Protein AF-0000000076601110 (afdb_homodimer)

Foldseek 3Di:
DPPPPPPPCVVVVVVVVVVVVVVVVVVVPPDPLVVLVVLVVVLVVCLQQLVQLVSVVQADVVVCVVDPSVRRSVVSCCPVCVVQAFSGWDKDKDFRDKDAQDDQDPPDGGPGIKTKIKMWTWDQGDVGTDIDIFIKIWDDDPHHIHIGGHPD/DPPPPPPPCVVVVVVVVVVVVVVVVVVVPPDPLVVLVVLVVVLVVCLQQLVQLVSVVQADVVVCVVDPSVRRSVVSCCPVCVVQAFSGWDKDKDFRDKDAQDDQDPPDGGPGIKTKIKMWTWDQGDVGTDIDIFIKIWDDDPHHIHIGGHPD

Organism: NCBI:txid33932

Sequence (304 aa):
MRRRRPLPAAPIIIFILFILLIFLFARACLPESAKAKRIVDQFYTYEQKGEFGKSWELLHEAMHQRFEKGSYIQDRAHTFIGHFGAETFTYKIDGGKKKTNWKMQKESEPIGDAYEFTVTKTYRGKYGHFQFTQYVYVTKQEKDWVILWDYKMRRRRPLPAAPIIIFILFILLIFLFARACLPESAKAKRIVDQFYTYEQKGEFGKSWELLHEAMHQRFEKGSYIQDRAHTFIGHFGAETFTYKIDGGKKKTNWKMQKESEPIGDAYEFTVTKTYRGKYGHFQFTQYVYVTKQEKDWVILWDYK

pLDDT: mean 90.31, std 11.02, range [38.59, 98.69]

Radius of gyration: 28.75 Å; Cα contacts (8 Å, |Δi|>4): 505; chains: 2; bounding box: 63×136×48 Å

Secondary structure (DSSP, 8-state):
--------HHHHHHHHHHHHHHHHHHHHHS-HHHHHHHHHHHHHHHHHTT-HHHHHHTB-HHHHHH--HHHHHHHHIIIIIIITT-S--EEEEEEEEEEEEE-SSTTSPP-EEEEEEEEEEEEEETTEEEEEEEEEEEEEETTEEEEEE---/--------HHHHHHHHHHHHHHHHHHHHHS-HHHHHHHHHHHHHHHHHTT-HHHHHHTB-HHHHHH--HHHHHHHHIIIIIIITT-S--EEEEEEEEEEEEE-SSTTSPP-EEEEEEEEEEEEEETTEEEEEEEEEEEEEETTEEEEEE---

Solvent-accessible surface area (backbone atoms only — not comparable to full-atom values): 16162 Å² total; per-residue (Å²): 134,83,79,73,73,72,75,72,64,58,61,57,51,49,49,52,50,47,53,50,48,50,53,52,48,49,63,68,62,45,55,67,51,56,57,45,50,50,51,53,50,50,36,51,51,26,51,43,70,65,36,38,68,63,29,56,69,42,38,30,70,74,50,46,74,76,36,52,67,70,59,42,35,48,47,50,46,46,46,62,28,56,63,38,47,21,86,54,59,50,73,48,81,42,83,44,53,78,36,73,65,36,49,45,32,82,86,46,70,59,79,34,60,27,32,39,31,43,35,41,33,42,39,68,28,69,76,14,34,34,33,46,33,38,46,38,30,32,31,71,59,91,90,41,75,25,37,44,52,37,59,97,132,83,77,75,73,74,75,71,62,57,61,59,50,50,49,52,51,48,53,50,48,51,51,52,48,49,62,67,63,45,54,68,51,57,56,46,48,49,51,54,50,50,36,52,50,26,50,42,69,64,36,38,68,64,29,55,69,42,40,29,70,75,50,45,74,76,36,51,68,69,59,41,36,51,47,50,48,46,47,61,30,56,65,38,46,21,86,54,57,50,73,49,81,43,84,44,53,77,35,72,65,36,50,46,32,80,87,46,71,57,80,34,60,28,32,38,32,42,37,41,32,42,38,68,27,68,78,15,34,34,33,44,34,38,47,37,31,31,31,72,59,91,91,40,75,26,36,45,52,36,58,96

Nearest PDB structures (foldseek):
  4bl3-assembly1_A  TM=7.824E-01  e=1.047E-03  Staphylococcus aureus
  4bl2-assembly2_B  TM=7.849E-01  e=4.293E-03  Staphylococcus aureus
  6w3f-assembly2_B  TM=6.476E-01  e=2.315E-01  synthetic construct
  3e99-assembly1_A  TM=5.353E-01  e=1.982E+00  Burkholderia mallei ATCC 23344
  8p0w-assembly1_B  TM=1.798E-01  e=8.396E-01  Homo sapiens

InterPro domains:
  IPR032710 NTF2-like domain superfamily [SSF54427] (40-151)

Structure (mmCIF, N/CA/C/O backbone):
data_AF-0000000076601110-model_v1
#
loop_
_entity.id
_entity.type
_entity.pdbx_description
1 polymer 'DUF4440 domain-containing protein'
#
loop_
_atom_site.group_PDB
_atom_site.id
_atom_site.type_symbol
_atom_site.label_atom_id
_atom_site.label_alt_id
_atom_site.label_comp_id
_atom_site.label_asym_id
_atom_site.label_entity_id
_atom_site.label_seq_id
_atom_site.pdbx_PDB_ins_code
_atom_site.Cartn_x
_atom_site.Cartn_y
_atom_site.Cartn_z
_atom_site.occupancy
_atom_site.B_iso_or_equiv
_atom_site.auth_seq_id
_atom_site.auth_comp_id
_atom_site.auth_asym_id
_atom_site.auth_atom_id
_atom_site.pdbx_PDB_model_num
ATOM 1 N N . MET A 1 1 ? -37 66.562 8.531 1 38.97 1 MET A N 1
ATOM 2 C CA . MET A 1 1 ? -36.062 65.562 7.996 1 38.97 1 MET A CA 1
ATOM 3 C C . MET A 1 1 ? -35.406 64.812 9.125 1 38.97 1 MET A C 1
ATOM 5 O O . MET A 1 1 ? -34.594 65.375 9.883 1 38.97 1 MET A O 1
ATOM 9 N N . ARG A 1 2 ? -36.094 63.875 9.805 1 53 2 ARG A N 1
ATOM 10 C CA . ARG A 1 2 ? -35.75 63.031 10.938 1 53 2 ARG A CA 1
ATOM 11 C C . ARG A 1 2 ? -34.5 62.188 10.625 1 53 2 ARG A C 1
ATOM 13 O O . ARG A 1 2 ? -34.469 61.469 9.625 1 53 2 ARG A O 1
ATOM 20 N N . ARG A 1 3 ? -33.281 62.625 11.016 1 56.91 3 ARG A N 1
ATOM 21 C CA . ARG A 1 3 ? -31.984 61.969 10.938 1 56.91 3 ARG A CA 1
ATOM 22 C C . ARG A 1 3 ? -32.062 60.531 11.453 1 56.91 3 ARG A C 1
ATOM 24 O O . ARG A 1 3 ? -32.469 60.312 12.602 1 56.91 3 ARG A O 1
ATOM 31 N N . ARG A 1 4 ? -32.469 59.531 10.672 1 55.31 4 ARG A N 1
ATOM 32 C CA . ARG A 1 4 ? -32.406 58.094 10.984 1 55.31 4 ARG A CA 1
ATOM 33 C C . ARG A 1 4 ? -31.078 57.75 11.625 1 55.31 4 ARG A C 1
ATOM 35 O O . ARG A 1 4 ? -30.016 58.094 11.086 1 55.31 4 ARG A O 1
ATOM 42 N N . ARG A 1 5 ? -30.969 57.75 12.938 1 56.66 5 ARG A N 1
ATOM 43 C CA . ARG A 1 5 ? -29.812 57.25 13.672 1 56.66 5 ARG A CA 1
ATOM 44 C C . ARG A 1 5 ? -29.312 55.938 13.102 1 56.66 5 ARG A C 1
ATOM 46 O O . ARG A 1 5 ? -30.109 55 12.891 1 56.66 5 ARG A O 1
ATOM 53 N N . PRO A 1 6 ? -28.281 55.938 12.242 1 57.44 6 PRO A N 1
ATOM 54 C CA . PRO A 1 6 ? -27.75 54.688 11.688 1 57.44 6 PRO A CA 1
ATOM 55 C C . PRO A 1 6 ? -27.703 53.562 12.711 1 57.44 6 PRO A C 1
ATOM 57 O O . PRO A 1 6 ? -27.578 53.812 13.914 1 57.44 6 PRO A O 1
ATOM 60 N N . LEU A 1 7 ? -28.547 52.594 12.664 1 60.25 7 LEU A N 1
ATOM 61 C CA . LEU A 1 7 ? -28.453 51.375 13.484 1 60.25 7 LEU A CA 1
ATOM 62 C C . LEU A 1 7 ? -27 51.125 13.891 1 60.25 7 LEU A C 1
ATOM 64 O O . LEU A 1 7 ? -26.109 51.156 13.047 1 60.25 7 LEU A O 1
ATOM 68 N N . PRO A 1 8 ? -26.656 51.375 15.195 1 65.5 8 PRO A N 1
ATOM 69 C CA . PRO A 1 8 ? -25.25 51.375 15.609 1 65.5 8 PRO A CA 1
ATOM 70 C C . PRO A 1 8 ? -24.531 50.094 15.203 1 65.5 8 PRO A C 1
ATOM 72 O O . PRO A 1 8 ? -25.047 49 15.438 1 65.5 8 PRO A O 1
ATOM 75 N N . ALA A 1 9 ? -23.781 50 14.102 1 74.31 9 ALA A N 1
ATOM 76 C CA . ALA A 1 9 ? -22.906 48.969 13.539 1 74.31 9 ALA A CA 1
ATOM 77 C C . ALA A 1 9 ? -22.078 48.312 14.625 1 74.31 9 ALA A C 1
ATOM 79 O O . ALA A 1 9 ? -21.594 47.188 14.438 1 74.31 9 ALA A O 1
ATOM 80 N N . ALA A 1 10 ? -22.141 48.906 15.789 1 80.94 10 ALA A N 1
ATOM 81 C CA . ALA A 1 10 ? -21.266 48.438 16.844 1 80.94 10 ALA A CA 1
ATOM 82 C C . ALA A 1 10 ? -21.734 47.062 17.391 1 80.94 10 ALA A C 1
ATOM 84 O O . ALA A 1 10 ? -20.938 46.156 17.516 1 80.94 10 ALA A O 1
ATOM 85 N N . PRO A 1 11 ? -23.031 46.969 17.688 1 83.69 11 PRO A N 1
ATOM 86 C CA . PRO A 1 11 ? -23.453 45.688 18.234 1 83.69 11 PRO A CA 1
ATOM 87 C C . PRO A 1 11 ? -23.281 44.531 17.25 1 83.69 11 PRO A C 1
ATOM 89 O O . PRO A 1 11 ? -22.938 43.406 17.656 1 83.69 11 PRO A O 1
ATOM 92 N N . ILE A 1 12 ? -23.469 44.719 16.016 1 83.5 12 ILE A N 1
ATOM 93 C CA . ILE A 1 12 ? -23.312 43.688 15.008 1 83.5 12 ILE A CA 1
ATOM 94 C C . ILE A 1 12 ? -21.844 43.25 14.922 1 83.5 12 ILE A C 1
ATOM 96 O O . ILE A 1 12 ? -21.547 42.062 14.836 1 83.5 12 ILE A O 1
ATOM 100 N N . ILE A 1 13 ? -20.969 44.312 14.953 1 84.12 13 ILE A N 1
ATOM 101 C CA . ILE A 1 13 ? -19.531 44.031 14.891 1 84.12 13 ILE A CA 1
ATOM 102 C C . ILE A 1 13 ? -19.109 43.219 16.125 1 84.12 13 ILE A C 1
ATOM 104 O O . ILE A 1 13 ? -18.359 42.25 16 1 84.12 13 ILE A O 1
ATOM 108 N N . ILE A 1 14 ? -19.703 43.688 17.281 1 85.06 14 ILE A N 1
ATOM 109 C CA . ILE A 1 14 ? -19.391 43 18.516 1 85.06 14 ILE A CA 1
ATOM 110 C C . ILE A 1 14 ? -19.922 41.562 18.438 1 85.06 14 ILE A C 1
ATOM 112 O O . ILE A 1 14 ? -19.25 40.625 18.875 1 85.06 14 ILE A O 1
ATOM 116 N N . PHE A 1 15 ? -21.078 41.375 17.859 1 87.06 15 PHE A N 1
ATOM 117 C CA . PHE A 1 15 ? -21.688 40.062 17.719 1 87.06 15 PHE A CA 1
ATOM 118 C C . PHE A 1 15 ? -20.859 39.188 16.797 1 87.06 15 PHE A C 1
ATOM 120 O O . PHE A 1 15 ? -20.609 38 17.109 1 87.06 15 PHE A O 1
ATOM 127 N N . ILE A 1 16 ? -20.391 39.719 15.727 1 85.75 16 ILE A N 1
ATOM 128 C CA . ILE A 1 16 ? -19.562 39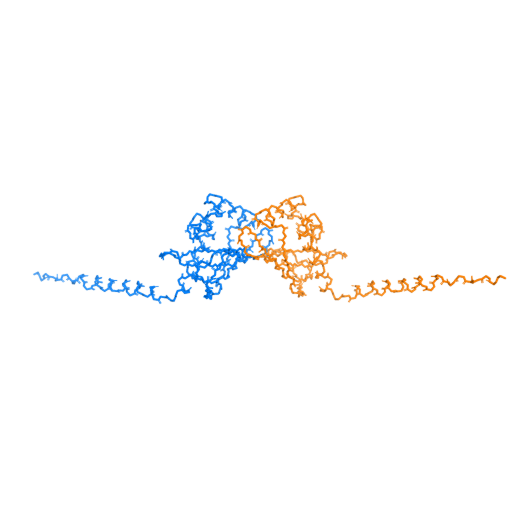 14.781 1 85.75 16 ILE A CA 1
ATOM 129 C C . ILE A 1 16 ? -18.234 38.625 15.438 1 85.75 16 ILE A C 1
ATOM 131 O O . ILE A 1 16 ? -17.75 37.5 15.297 1 85.75 16 ILE A O 1
ATOM 135 N N . LEU A 1 17 ? -17.688 39.656 16.172 1 87.94 17 LEU A N 1
ATOM 136 C CA . LEU A 1 17 ? -16.453 39.375 16.906 1 87.94 17 LEU A CA 1
ATOM 137 C C . LEU A 1 17 ? -16.641 38.281 17.922 1 87.94 17 LEU A C 1
ATOM 139 O O . LEU A 1 17 ? -15.766 37.438 18.109 1 87.94 17 LEU A O 1
ATOM 143 N N . PHE A 1 18 ? -17.875 38.344 18.578 1 87.81 18 PHE A N 1
ATOM 144 C CA . PHE A 1 18 ? -18.188 37.344 19.578 1 87.81 18 PHE A CA 1
ATOM 145 C C . PHE A 1 18 ? -18.281 35.969 18.938 1 87.81 18 PHE A C 1
ATOM 147 O O . PHE A 1 18 ? -17.75 35 19.469 1 87.81 18 PHE A O 1
ATOM 154 N N . ILE A 1 19 ? -18.891 35.719 17.844 1 85 19 ILE A N 1
ATOM 155 C CA . ILE A 1 19 ? -19.031 34.438 17.141 1 85 19 ILE A CA 1
ATOM 156 C C . ILE A 1 19 ? -17.641 33.938 16.703 1 85 19 ILE A C 1
ATOM 158 O O . ILE A 1 19 ? -17.344 32.75 16.812 1 85 19 ILE A O 1
ATOM 162 N N . LEU A 1 20 ? -16.812 34.812 16.25 1 85.31 20 LEU A N 1
ATOM 163 C CA . LEU A 1 20 ? -15.438 34.5 15.867 1 85.31 20 LEU A CA 1
ATOM 164 C C . LEU A 1 20 ? -14.648 33.969 17.062 1 85.31 20 LEU A C 1
ATOM 166 O O . LEU A 1 20 ? -13.898 33 16.953 1 85.31 20 LEU A O 1
ATOM 170 N N . LEU A 1 21 ? -14.898 34.688 18.203 1 83.88 21 LEU A N 1
ATOM 171 C CA . LEU A 1 21 ? -14.219 34.281 19.422 1 83.88 21 LEU A CA 1
ATOM 172 C C . LEU A 1 21 ? -14.664 32.875 19.844 1 83.88 21 LEU A C 1
ATOM 174 O O . LEU A 1 21 ? -13.852 32.062 20.281 1 83.88 21 LEU A O 1
ATOM 178 N N . ILE A 1 22 ? -15.961 32.562 19.828 1 80.19 22 ILE A N 1
ATOM 179 C CA . ILE A 1 22 ? -16.5 31.25 20.188 1 80.19 22 ILE A CA 1
ATOM 180 C C . ILE A 1 22 ? -15.914 30.188 19.25 1 80.19 22 ILE A C 1
ATOM 182 O O . ILE A 1 22 ? -15.531 29.109 19.703 1 80.19 22 ILE A O 1
ATOM 186 N N . PHE A 1 23 ? -15.914 30.547 17.969 1 74.69 23 PHE A N 1
ATOM 187 C CA . PHE A 1 23 ? -15.352 29.625 16.969 1 74.69 23 PHE A CA 1
ATOM 188 C C . PHE A 1 23 ? -13.891 29.344 17.281 1 74.69 23 PHE A C 1
ATOM 190 O O . PHE A 1 23 ? -13.461 28.188 17.25 1 74.69 23 PHE A O 1
ATOM 197 N N . LEU A 1 24 ? -13.133 30.375 17.609 1 71.94 24 LEU A N 1
ATOM 198 C CA . LEU A 1 24 ? -11.727 30.219 17.953 1 71.94 24 LEU A CA 1
ATOM 199 C C . LEU A 1 24 ? -11.57 29.422 19.234 1 71.94 24 LEU A C 1
ATOM 201 O O . LEU A 1 24 ? -10.672 28.578 19.359 1 71.94 24 LEU A O 1
ATOM 205 N N . PHE A 1 25 ? -12.461 29.688 20.172 1 69.56 25 PHE A N 1
ATOM 206 C CA .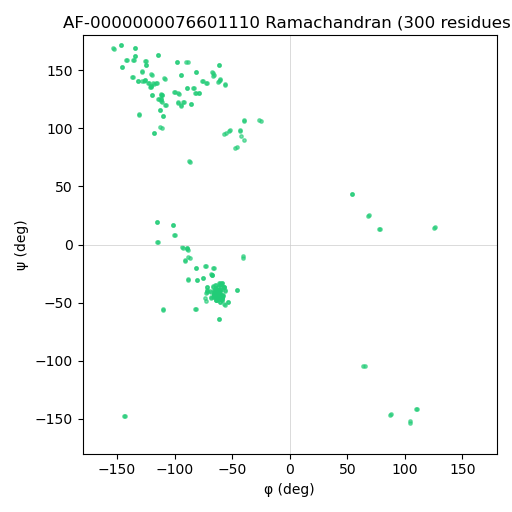 PHE A 1 25 ? -12.453 28.969 21.422 1 69.56 25 PHE A CA 1
ATOM 207 C C . PHE A 1 25 ? -12.805 27.5 21.203 1 69.56 25 PHE A C 1
ATOM 209 O O . PHE A 1 25 ? -12.172 26.609 21.781 1 69.56 25 PHE A O 1
ATOM 216 N N . ALA A 1 26 ? -13.797 27.219 20.438 1 67.12 26 ALA A N 1
ATOM 217 C CA . ALA A 1 26 ? -14.219 25.844 20.141 1 67.12 26 ALA A CA 1
ATOM 218 C C . ALA A 1 26 ? -13.102 25.062 19.469 1 67.12 26 ALA A C 1
ATOM 220 O O . ALA A 1 26 ? -12.875 23.891 19.797 1 67.12 26 ALA A O 1
ATOM 221 N N . ARG A 1 27 ? -12.492 25.609 18.594 1 66.75 27 ARG A N 1
ATOM 222 C CA . ARG A 1 27 ? -11.359 24.984 17.922 1 66.75 27 ARG A CA 1
ATOM 223 C C . ARG A 1 27 ? -10.227 24.719 18.906 1 66.75 27 ARG A C 1
ATOM 225 O O . ARG A 1 27 ? -9.555 23.688 18.828 1 66.75 27 ARG A O 1
ATOM 232 N N . ALA A 1 28 ? -10.086 25.688 19.734 1 65.31 28 ALA A N 1
ATOM 233 C CA . ALA A 1 28 ? -9.047 25.547 20.766 1 65.31 28 ALA A CA 1
ATOM 234 C C . ALA A 1 28 ? -9.406 24.438 21.75 1 65.31 28 ALA A C 1
ATOM 236 O O . ALA A 1 28 ? -8.523 23.797 22.328 1 65.31 28 ALA A O 1
ATOM 237 N N . CYS A 1 29 ? -10.758 24.203 21.859 1 69.25 29 CYS A N 1
ATOM 238 C CA 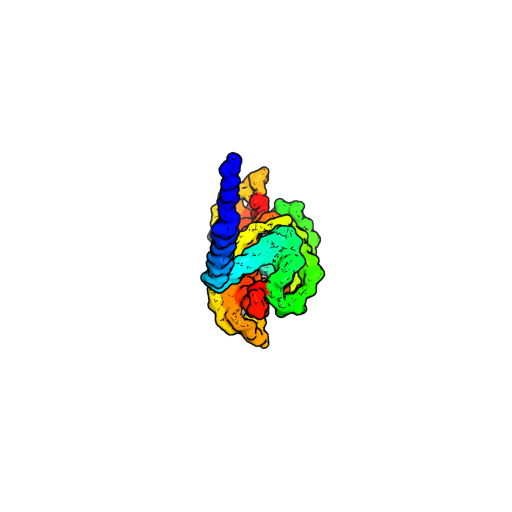. CYS A 1 29 ? -11.234 23.25 22.844 1 69.25 29 CYS A CA 1
ATOM 239 C C . CYS A 1 29 ? -11.383 21.859 22.25 1 69.25 29 CYS A C 1
ATOM 241 O O . CYS A 1 29 ? -11.773 20.906 22.938 1 69.25 29 CYS A O 1
ATOM 243 N N . LEU A 1 30 ? -11.125 21.766 21 1 72.81 30 LEU A N 1
ATOM 244 C CA . LEU A 1 30 ? -11.188 20.422 20.422 1 72.81 30 LEU A CA 1
ATOM 245 C C . LEU A 1 30 ? -10.18 19.5 21.109 1 72.81 30 LEU A C 1
ATOM 247 O O . LEU A 1 30 ? -9.086 19.922 21.469 1 72.81 30 LEU A O 1
ATOM 251 N N . PRO A 1 31 ? -10.656 18.25 21.281 1 86.19 31 PRO A N 1
ATOM 252 C CA . PRO A 1 31 ? -9.688 17.297 21.828 1 86.19 31 PRO A CA 1
ATOM 253 C C . PRO A 1 31 ? -8.422 17.203 20.984 1 86.19 31 PRO A C 1
ATOM 255 O O . PRO A 1 31 ? -8.461 17.422 19.766 1 86.19 31 PRO A O 1
ATOM 258 N N . GLU A 1 32 ? -7.32 17.156 21.594 1 86.19 32 GLU A N 1
ATOM 259 C CA . GLU A 1 32 ? -6.012 17.094 20.938 1 86.19 32 GLU A CA 1
ATOM 260 C C . GLU A 1 32 ? -6.012 16.062 19.812 1 86.19 32 GLU A C 1
ATOM 262 O O . GLU A 1 32 ? -5.414 16.281 18.75 1 86.19 32 GLU A O 1
ATOM 267 N N . SER A 1 33 ? -6.66 14.945 20 1 87.81 33 SER A N 1
ATOM 268 C CA . SER A 1 33 ? -6.73 13.906 18.984 1 87.81 33 SER A CA 1
ATOM 269 C C . SER A 1 33 ? -7.43 14.422 17.719 1 87.81 33 SER A C 1
ATOM 271 O O . SER A 1 33 ? -7.062 14.047 16.609 1 87.81 33 SER A O 1
ATOM 273 N N . ALA A 1 34 ? -8.398 15.219 17.875 1 91.19 34 ALA A N 1
ATOM 274 C CA . ALA A 1 34 ? -9.109 15.789 16.734 1 91.19 34 ALA A CA 1
ATOM 275 C C . ALA A 1 34 ? -8.219 16.766 15.969 1 91.19 34 ALA A C 1
ATOM 277 O O . ALA A 1 34 ? -8.25 16.812 14.734 1 91.19 34 ALA A O 1
ATOM 278 N N . LYS A 1 35 ? -7.57 17.578 16.688 1 92.25 35 LYS A N 1
ATOM 279 C CA . LYS A 1 35 ? -6.625 18.5 16.062 1 92.25 35 LYS A CA 1
ATOM 280 C C . LYS A 1 35 ? -5.555 17.734 15.281 1 92.25 35 LYS A C 1
ATOM 282 O O . LYS A 1 35 ? -5.219 18.109 14.148 1 92.25 35 LYS A O 1
ATOM 287 N N . ALA A 1 36 ? -5.023 16.672 15.875 1 95.44 36 ALA A N 1
ATOM 288 C CA . ALA A 1 36 ? -4.035 15.812 15.227 1 95.44 36 ALA A CA 1
ATOM 289 C C . ALA A 1 36 ? -4.594 15.219 13.938 1 95.44 36 ALA A C 1
ATOM 291 O O . ALA A 1 36 ? -3.908 15.195 12.906 1 95.44 36 ALA A O 1
ATOM 292 N N . LYS A 1 37 ? -5.789 14.75 14.016 1 96.88 37 LYS A N 1
ATOM 293 C CA . LYS A 1 37 ? -6.414 14.156 12.844 1 96.88 37 LYS A CA 1
ATOM 294 C C . LYS A 1 37 ? -6.543 15.18 11.711 1 96.88 37 LYS A C 1
ATOM 296 O O . LYS A 1 37 ? -6.402 14.836 10.539 1 96.88 37 LYS A O 1
ATOM 301 N N . ARG A 1 38 ? -6.871 16.391 12.023 1 96.38 38 ARG A N 1
ATOM 302 C CA . ARG A 1 38 ? -6.996 17.438 11.023 1 96.38 38 ARG A CA 1
ATOM 303 C C . ARG A 1 38 ? -5.676 17.672 10.297 1 96.38 38 ARG A C 1
ATOM 305 O O . ARG A 1 38 ? -5.66 17.938 9.094 1 96.38 38 ARG A O 1
ATOM 312 N N . ILE A 1 39 ? -4.602 17.594 11.023 1 97.62 39 ILE A N 1
ATOM 313 C CA . ILE A 1 39 ? -3.287 17.766 10.414 1 97.62 39 ILE A CA 1
ATOM 314 C C . ILE A 1 39 ? -3.016 16.625 9.445 1 97.62 39 ILE A C 1
ATOM 316 O O . ILE A 1 39 ? -2.494 16.844 8.344 1 97.62 39 ILE A O 1
ATOM 320 N N . VAL A 1 40 ? -3.361 15.414 9.797 1 98.56 40 VAL A N 1
ATOM 321 C CA . VAL A 1 40 ? -3.223 14.266 8.906 1 98.56 40 VAL A CA 1
ATOM 322 C C . VAL A 1 40 ? -4.066 14.469 7.656 1 98.56 40 VAL A C 1
ATOM 324 O O . VAL A 1 40 ? -3.6 14.234 6.539 1 98.56 40 VAL A O 1
ATOM 327 N N . ASP A 1 41 ? -5.27 14.914 7.891 1 98.56 41 ASP A N 1
ATOM 328 C CA . ASP A 1 41 ? -6.164 15.188 6.77 1 98.56 41 ASP A CA 1
ATOM 329 C C . ASP A 1 41 ? -5.578 16.25 5.84 1 98.56 41 ASP A C 1
ATOM 331 O O . ASP A 1 41 ? -5.613 16.094 4.617 1 98.56 41 ASP A O 1
ATOM 335 N N . GLN A 1 42 ? -5.098 17.281 6.395 1 98.44 42 GLN A N 1
ATOM 336 C CA . GLN A 1 42 ? -4.477 18.344 5.609 1 98.44 42 GLN A CA 1
ATOM 337 C C . GLN A 1 42 ? -3.281 17.812 4.82 1 98.44 42 GLN A C 1
ATOM 339 O O . GLN A 1 42 ? -3.121 18.141 3.641 1 98.44 42 GLN A O 1
ATOM 344 N N . PHE A 1 43 ? -2.465 17.094 5.441 1 98.69 43 PHE A N 1
ATOM 345 C CA . PHE A 1 43 ? -1.299 16.5 4.793 1 98.69 43 PHE A CA 1
ATOM 346 C C . PHE A 1 43 ? -1.709 15.703 3.564 1 98.69 43 PHE A C 1
ATOM 348 O O . PHE A 1 43 ? -1.176 15.914 2.473 1 98.69 43 PHE A O 1
ATOM 355 N N . TYR A 1 44 ? -2.684 14.859 3.725 1 98.38 44 TYR A N 1
ATOM 356 C CA . TYR A 1 44 ? -3.023 13.953 2.637 1 98.38 44 TYR A CA 1
ATOM 357 C C . TYR A 1 44 ? -3.906 14.641 1.604 1 98.38 44 TYR A C 1
ATOM 359 O O . TYR A 1 44 ? -4 14.188 0.459 1 98.38 44 TYR A O 1
ATOM 367 N N . THR A 1 45 ? -4.543 15.688 1.984 1 98 45 THR A N 1
ATOM 368 C CA . THR A 1 45 ? -5.184 16.531 0.982 1 98 45 THR A CA 1
ATOM 369 C C . THR A 1 45 ? -4.145 17.141 0.041 1 98 45 THR A C 1
ATOM 371 O O . THR A 1 45 ? -4.332 17.141 -1.178 1 98 45 THR A O 1
ATOM 374 N N . TYR A 1 46 ? -3.062 17.641 0.612 1 98.06 46 TYR A N 1
ATOM 375 C CA . TYR A 1 46 ? -1.972 18.172 -0.199 1 98.06 46 TYR A CA 1
ATOM 376 C C . TYR A 1 46 ? -1.383 17.094 -1.095 1 98.06 46 TYR A C 1
ATOM 378 O O . TYR A 1 46 ? -1.126 17.328 -2.277 1 98.06 46 TYR A O 1
ATOM 386 N N . GLU A 1 47 ? -1.142 15.945 -0.548 1 97.25 47 GLU A N 1
ATOM 387 C CA . GLU A 1 47 ? -0.594 14.82 -1.31 1 97.25 47 GLU A CA 1
ATOM 388 C C . GLU A 1 47 ? -1.509 14.445 -2.471 1 97.25 47 GLU A C 1
ATOM 390 O O . GLU A 1 47 ? -1.035 14.156 -3.572 1 97.25 47 GLU A O 1
ATOM 395 N N . GLN A 1 48 ? -2.787 14.414 -2.152 1 96.12 48 GLN A N 1
ATOM 396 C CA . GLN A 1 48 ? -3.789 14.07 -3.158 1 96.12 48 GLN A CA 1
ATOM 397 C C . GLN A 1 48 ? -3.756 15.062 -4.32 1 96.12 48 GLN A C 1
ATOM 399 O O . GLN A 1 48 ? -3.928 14.672 -5.477 1 96.12 48 GLN A O 1
ATOM 404 N N . LYS A 1 49 ? -3.469 16.266 -4.02 1 95.5 49 LYS A N 1
ATOM 405 C CA . LYS A 1 49 ? -3.469 17.344 -5.016 1 95.5 49 LYS A CA 1
ATOM 406 C C . LYS A 1 49 ? -2.102 17.484 -5.676 1 95.5 49 LYS A C 1
ATOM 408 O O . LYS A 1 49 ? -1.896 18.359 -6.512 1 95.5 49 LYS A O 1
ATOM 413 N N . GLY A 1 50 ? -1.178 16.734 -5.258 1 95.19 50 GLY A N 1
ATOM 414 C CA . GLY A 1 50 ? 0.165 16.812 -5.809 1 95.19 50 GLY A CA 1
ATOM 415 C C . GLY A 1 50 ? 0.963 17.984 -5.281 1 95.19 50 GLY A C 1
ATOM 416 O O . GLY A 1 50 ? 1.946 18.406 -5.895 1 95.19 50 GLY A O 1
ATOM 417 N N . GLU A 1 51 ? 0.477 18.562 -4.262 1 97.44 51 GLU A N 1
ATOM 418 C CA . GLU A 1 51 ? 1.186 19.672 -3.623 1 97.44 51 GLU A CA 1
ATOM 419 C C . GLU A 1 51 ? 2.176 19.156 -2.58 1 97.44 51 GLU A C 1
ATOM 421 O O . GLU A 1 51 ? 2.057 19.484 -1.396 1 97.44 51 GLU A O 1
ATOM 426 N N . PHE A 1 52 ? 3.178 18.594 -3 1 97.94 52 PHE A N 1
ATOM 427 C CA . PHE A 1 52 ? 4.102 17.859 -2.143 1 97.94 52 PHE A CA 1
ATOM 428 C C . PHE A 1 52 ? 4.973 18.812 -1.34 1 97.94 52 PHE A C 1
ATOM 430 O O . PHE A 1 52 ? 5.43 18.469 -0.245 1 97.94 52 PHE A O 1
ATOM 437 N N . GLY A 1 53 ? 5.207 19.953 -1.887 1 98.25 53 GLY A N 1
ATOM 438 C CA . GLY A 1 53 ? 5.926 20.953 -1.102 1 98.25 53 GLY A CA 1
ATOM 439 C C . GLY A 1 53 ? 5.199 21.344 0.169 1 98.25 53 GLY A C 1
ATOM 440 O O . GLY A 1 53 ? 5.816 21.5 1.223 1 98.25 53 GLY A O 1
ATOM 441 N N . LYS A 1 54 ? 3.943 21.516 0.045 1 98.31 54 LYS A N 1
ATOM 442 C CA . LYS A 1 54 ? 3.127 21.906 1.191 1 98.31 54 LYS A CA 1
ATOM 443 C C . LYS A 1 54 ? 3.035 20.781 2.211 1 98.31 54 LYS A C 1
ATOM 445 O O . LYS A 1 54 ? 3.076 21.016 3.418 1 98.31 54 LYS A O 1
ATOM 450 N N . SER A 1 55 ? 2.885 19.531 1.717 1 98.31 55 SER A N 1
ATOM 451 C CA . SER A 1 55 ? 2.83 18.422 2.662 1 98.31 55 SER A CA 1
ATOM 452 C C . SER A 1 55 ? 4.16 18.234 3.383 1 98.31 55 SER A C 1
ATOM 454 O O . SER A 1 55 ? 4.191 17.922 4.57 1 98.31 55 SER A O 1
ATOM 456 N N . TRP A 1 56 ? 5.234 18.469 2.645 1 98.56 56 TRP A N 1
ATOM 457 C CA . TRP A 1 56 ? 6.562 18.391 3.246 1 98.56 56 TRP A CA 1
ATOM 458 C C . TRP A 1 56 ? 6.688 19.344 4.426 1 98.56 56 TRP A C 1
ATOM 460 O O . TRP A 1 56 ? 7.309 19.016 5.438 1 98.56 56 TRP A O 1
ATOM 470 N N . GLU A 1 57 ? 6.078 20.516 4.363 1 98 57 GLU A N 1
ATOM 471 C CA . GLU A 1 57 ? 6.156 21.531 5.414 1 98 57 GLU A CA 1
ATOM 472 C C . GLU A 1 57 ? 5.465 21.047 6.691 1 98 57 GLU A C 1
ATOM 474 O O . GLU A 1 57 ? 5.738 21.562 7.777 1 98 57 GLU A O 1
ATOM 479 N N . LEU A 1 58 ? 4.586 20.062 6.578 1 98.19 58 LEU A N 1
ATOM 480 C CA . LEU A 1 58 ? 3.84 19.578 7.73 1 98.19 58 LEU A CA 1
ATOM 481 C C . LEU A 1 58 ? 4.602 18.453 8.438 1 98.19 58 LEU A C 1
ATOM 483 O O . LEU A 1 58 ? 4.188 18 9.508 1 98.19 58 LEU A O 1
ATOM 487 N N . LEU A 1 59 ? 5.707 18.078 7.887 1 97.88 59 LEU A N 1
ATOM 488 C CA . LEU A 1 59 ? 6.508 17.016 8.484 1 97.88 59 LEU A CA 1
ATOM 489 C C . LEU A 1 59 ? 7.371 17.562 9.617 1 97.88 59 LEU A C 1
ATOM 491 O O . LEU A 1 59 ? 7.809 18.719 9.57 1 97.88 59 LEU A O 1
ATOM 495 N N . HIS A 1 60 ? 7.59 16.703 10.562 1 96.12 60 HIS A N 1
ATOM 496 C CA . HIS A 1 60 ? 8.508 17 11.656 1 96.12 60 HIS A CA 1
ATOM 497 C C . HIS A 1 60 ? 9.922 17.234 11.148 1 96.12 60 HIS A C 1
ATOM 499 O O . HIS A 1 60 ? 10.312 16.688 10.117 1 96.12 60 HIS A O 1
ATOM 505 N N . GLU A 1 61 ? 10.711 17.969 11.875 1 94.19 61 GLU A N 1
ATOM 506 C CA . GLU A 1 61 ? 12.086 18.281 11.508 1 94.19 61 GLU A CA 1
ATOM 507 C C . GLU A 1 61 ? 12.914 17.016 11.297 1 94.19 61 GLU A C 1
ATOM 509 O O . GLU A 1 61 ? 13.766 16.953 10.414 1 94.19 61 GLU A O 1
ATOM 514 N N . ALA A 1 62 ? 12.664 16.016 12.094 1 92.88 62 ALA A N 1
ATOM 515 C CA . ALA A 1 62 ? 13.383 14.75 11.953 1 92.88 62 ALA A CA 1
ATOM 516 C C . ALA A 1 62 ? 13.148 14.148 10.57 1 92.88 62 ALA A C 1
ATOM 518 O O . ALA A 1 62 ? 14.039 13.492 10.016 1 92.88 62 ALA A O 1
ATOM 519 N N . MET A 1 63 ? 11.938 14.359 10.023 1 95.69 63 MET A N 1
ATOM 520 C CA . MET A 1 63 ? 11.625 13.883 8.672 1 95.69 63 MET A CA 1
ATOM 521 C C . MET A 1 63 ? 12.367 14.711 7.625 1 95.69 63 MET A C 1
ATOM 523 O O . MET A 1 63 ? 12.797 14.18 6.602 1 95.69 63 MET A O 1
ATOM 527 N N . HIS A 1 64 ? 12.484 15.984 7.906 1 96.5 64 HIS A N 1
ATOM 528 C CA . HIS A 1 64 ? 13.219 16.859 6.992 1 96.5 64 HIS A CA 1
ATOM 529 C C . HIS A 1 64 ? 14.672 16.406 6.863 1 96.5 64 HIS A C 1
ATOM 531 O O . HIS A 1 64 ? 15.281 16.562 5.805 1 96.5 64 HIS A O 1
ATOM 537 N N . GLN A 1 65 ? 15.195 15.883 7.895 1 93.69 65 GLN A N 1
ATOM 538 C CA . GLN A 1 65 ? 16.562 15.367 7.867 1 93.69 65 GLN A CA 1
ATOM 539 C C . GLN A 1 65 ? 16.672 14.141 6.965 1 93.69 65 GLN A C 1
ATOM 541 O O . GLN A 1 65 ? 17.734 13.875 6.391 1 93.69 65 GLN A O 1
ATOM 546 N N . ARG A 1 66 ? 15.594 13.477 6.832 1 93.38 66 ARG A N 1
ATOM 547 C CA . ARG A 1 66 ? 15.57 12.266 6.012 1 93.38 66 ARG A CA 1
ATOM 548 C C . ARG A 1 66 ? 15.258 12.602 4.555 1 93.38 66 ARG A C 1
ATOM 550 O O . ARG A 1 66 ? 15.656 11.867 3.648 1 93.38 66 ARG A O 1
ATOM 557 N N . PHE A 1 67 ? 14.477 13.688 4.43 1 96.62 67 PHE A N 1
ATOM 558 C CA . PHE A 1 67 ? 14.023 14.078 3.098 1 96.62 67 PHE A CA 1
ATOM 559 C C . PHE A 1 67 ? 14.273 15.562 2.854 1 96.62 67 PHE A C 1
ATOM 561 O O . PHE A 1 67 ? 13.578 16.406 3.414 1 96.62 67 PHE A O 1
ATOM 568 N N . GLU A 1 68 ? 15.203 15.82 1.931 1 97.62 68 GLU A N 1
ATOM 569 C CA . GLU A 1 68 ? 15.25 17.188 1.431 1 97.62 68 GLU A CA 1
ATOM 570 C C . GLU A 1 68 ? 13.992 17.531 0.627 1 97.62 68 GLU A C 1
ATOM 572 O O . GLU A 1 68 ? 13.469 16.672 -0.101 1 97.62 68 GLU A O 1
ATOM 577 N N . LYS A 1 69 ? 13.602 18.781 0.697 1 97.81 69 LYS A N 1
ATOM 578 C CA . LYS A 1 69 ? 12.312 19.172 0.131 1 97.81 69 LYS A CA 1
ATOM 579 C C . LYS A 1 69 ? 12.234 18.797 -1.348 1 97.81 69 LYS A C 1
ATOM 581 O O . LYS A 1 69 ? 11.258 18.172 -1.782 1 97.81 69 LYS A O 1
ATOM 586 N N . GLY A 1 70 ? 13.227 19.203 -2.113 1 97.88 70 GLY A N 1
ATOM 587 C CA . GLY A 1 70 ? 13.227 18.906 -3.537 1 97.88 70 GLY A CA 1
ATOM 588 C C . GLY A 1 70 ? 13.188 17.422 -3.834 1 97.88 70 GLY A C 1
ATOM 589 O O . GLY A 1 70 ? 12.43 16.969 -4.703 1 97.88 70 GLY A O 1
ATOM 590 N N . SER A 1 71 ? 13.969 16.656 -3.152 1 97.25 71 SER A N 1
ATOM 591 C CA . SER A 1 71 ? 14.016 15.203 -3.324 1 97.25 71 SER A CA 1
ATOM 592 C C . SER A 1 71 ? 12.695 14.555 -2.926 1 97.25 71 SER A C 1
ATOM 594 O O . SER A 1 71 ? 12.25 13.602 -3.564 1 97.25 71 SER A O 1
ATOM 596 N N . TYR A 1 72 ? 12.164 15.117 -1.876 1 98.12 72 TYR A N 1
ATOM 597 C CA . TYR A 1 72 ? 10.867 14.633 -1.43 1 98.12 72 TYR A CA 1
ATOM 598 C C . TYR A 1 72 ? 9.812 14.82 -2.514 1 98.12 72 TYR A C 1
ATOM 600 O O . TYR A 1 72 ? 9.094 13.883 -2.863 1 98.12 72 TYR A O 1
ATOM 608 N N . ILE A 1 73 ? 9.758 15.984 -3.031 1 98 73 ILE A N 1
ATOM 609 C CA . ILE A 1 73 ? 8.766 16.328 -4.047 1 98 73 ILE A CA 1
ATOM 610 C C . ILE A 1 73 ? 8.93 15.406 -5.254 1 98 73 ILE A C 1
ATOM 612 O O . ILE A 1 73 ? 7.953 14.828 -5.742 1 98 73 ILE A O 1
ATOM 616 N N . GLN A 1 74 ? 10.094 15.266 -5.672 1 96.94 74 GLN A N 1
ATOM 617 C CA . GLN A 1 74 ? 10.367 14.43 -6.84 1 96.94 74 GLN A CA 1
ATOM 618 C C . GLN A 1 74 ? 10.016 12.969 -6.566 1 96.94 74 GLN A C 1
ATOM 620 O O . GLN A 1 74 ? 9.422 12.297 -7.414 1 96.94 74 GLN A O 1
ATOM 625 N N . ASP A 1 75 ? 10.406 12.57 -5.488 1 96.81 75 ASP A N 1
ATOM 626 C CA . ASP A 1 75 ? 10.18 11.172 -5.125 1 96.81 75 ASP A CA 1
ATOM 627 C C . ASP A 1 75 ? 8.688 10.859 -5.031 1 96.81 75 ASP A C 1
ATOM 629 O O . ASP A 1 75 ? 8.227 9.836 -5.547 1 96.81 75 ASP A O 1
ATOM 633 N N . ARG A 1 76 ? 7.961 11.719 -4.328 1 96.69 76 ARG A N 1
ATOM 634 C CA . ARG A 1 76 ? 6.523 11.516 -4.176 1 96.69 76 ARG A CA 1
ATOM 635 C C . ARG A 1 76 ? 5.828 11.477 -5.535 1 96.69 76 ARG A C 1
ATOM 637 O O . ARG A 1 76 ? 5.02 10.586 -5.801 1 96.69 76 ARG A O 1
ATOM 644 N N . ALA A 1 77 ? 6.164 12.375 -6.352 1 95.69 77 ALA A N 1
ATOM 645 C CA . ALA A 1 77 ? 5.562 12.445 -7.68 1 95.69 77 ALA A CA 1
ATOM 646 C C . ALA A 1 77 ? 5.906 11.211 -8.5 1 95.69 77 ALA A C 1
ATOM 648 O O . ALA A 1 77 ? 5.027 10.602 -9.125 1 95.69 77 ALA A O 1
ATOM 649 N N . HIS A 1 78 ? 7.172 10.875 -8.484 1 95.88 78 HIS A N 1
ATOM 650 C CA . HIS A 1 78 ? 7.66 9.773 -9.297 1 95.88 78 HIS A CA 1
ATOM 651 C C . HIS A 1 78 ? 7.043 8.445 -8.859 1 95.88 78 HIS A C 1
ATOM 653 O O . HIS A 1 78 ? 6.621 7.648 -9.695 1 95.88 78 HIS A O 1
ATOM 659 N N . THR A 1 79 ? 6.918 8.242 -7.637 1 95 79 THR A N 1
ATOM 660 C CA . THR A 1 79 ? 6.438 6.973 -7.109 1 95 79 THR A CA 1
ATOM 661 C C . THR A 1 79 ? 4.914 6.91 -7.156 1 95 79 THR A C 1
ATOM 663 O O . THR A 1 79 ? 4.344 6.023 -7.797 1 95 79 THR A O 1
ATOM 666 N N . PHE A 1 80 ? 4.203 7.891 -6.551 1 95.19 80 PHE A N 1
ATOM 667 C CA . PHE A 1 80 ? 2.791 7.762 -6.211 1 95.19 80 PHE A CA 1
ATOM 668 C C . PHE A 1 80 ? 1.913 8.266 -7.352 1 95.19 80 PHE A C 1
ATOM 670 O O . PHE A 1 80 ? 0.715 7.977 -7.391 1 95.19 80 PHE A O 1
ATOM 677 N N . ILE A 1 81 ? 2.514 8.953 -8.258 1 91.25 81 ILE A N 1
ATOM 678 C CA . ILE A 1 81 ? 1.794 9.336 -9.461 1 91.25 81 ILE A CA 1
ATOM 679 C C . ILE A 1 81 ? 2.342 8.562 -10.656 1 91.25 81 ILE A C 1
ATOM 681 O O . ILE A 1 81 ? 1.593 7.871 -11.352 1 91.25 81 ILE A O 1
ATOM 685 N N . GLY A 1 82 ? 3.678 8.656 -10.906 1 92.38 82 GLY A N 1
ATOM 686 C CA . GLY A 1 82 ? 4.324 8.023 -12.047 1 92.38 82 GLY A CA 1
ATOM 687 C C . GLY A 1 82 ? 4.191 6.508 -12.039 1 92.38 82 GLY A C 1
ATOM 688 O O . GLY A 1 82 ? 3.443 5.945 -12.836 1 92.38 82 GLY A O 1
ATOM 689 N N . HIS A 1 83 ? 4.789 5.918 -11.039 1 94.19 83 HIS A N 1
ATOM 690 C CA . HIS A 1 83 ? 4.836 4.461 -11.016 1 94.19 83 HIS A CA 1
ATOM 691 C C . HIS A 1 83 ? 3.465 3.871 -10.711 1 94.19 83 HIS A C 1
ATOM 693 O O . HIS A 1 83 ? 3.084 2.848 -11.289 1 94.19 83 HIS A O 1
ATOM 699 N N . PHE A 1 84 ? 2.703 4.453 -9.812 1 95.06 84 PHE A N 1
ATOM 700 C CA . PHE A 1 84 ? 1.39 3.924 -9.461 1 95.06 84 PHE A CA 1
ATOM 701 C C . PHE A 1 84 ? 0.388 4.168 -10.586 1 95.06 84 PHE A C 1
ATOM 703 O O . PHE A 1 84 ? -0.663 3.527 -10.633 1 95.06 84 PHE A O 1
ATOM 710 N N . GLY A 1 85 ? 0.778 5.176 -11.5 1 91.06 85 GLY A N 1
ATOM 711 C CA . GLY A 1 85 ? -0.019 5.367 -12.703 1 91.06 85 GLY A CA 1
ATOM 712 C C . GLY A 1 85 ? -1.397 5.934 -12.414 1 91.06 85 GLY A C 1
ATOM 713 O O . GLY A 1 85 ? -2.377 5.547 -13.055 1 91.06 85 GLY A O 1
ATOM 714 N N . ALA A 1 86 ? -1.57 6.613 -11.367 1 88.81 86 ALA A N 1
ATOM 715 C CA . ALA A 1 86 ? -2.812 7.277 -10.977 1 88.81 86 ALA A CA 1
ATOM 716 C C . ALA A 1 86 ? -2.566 8.742 -10.633 1 88.81 86 ALA A C 1
ATOM 718 O O . ALA A 1 86 ? -1.591 9.078 -9.961 1 88.81 86 ALA A O 1
ATOM 719 N N . GLU A 1 87 ? -3.457 9.539 -11.023 1 85.38 87 GLU A N 1
ATOM 720 C CA . GLU A 1 87 ? -3.303 10.969 -10.789 1 85.38 87 GLU A CA 1
ATOM 721 C C . GLU A 1 87 ? -3.701 11.336 -9.359 1 85.38 87 GLU A C 1
ATOM 723 O O . GLU A 1 87 ? -3.258 12.359 -8.828 1 85.38 87 GLU A O 1
ATOM 728 N N . THR A 1 88 ? -4.613 10.562 -8.914 1 90.44 88 THR A N 1
ATOM 729 C CA . THR A 1 88 ? -5.102 10.828 -7.566 1 90.44 88 THR A CA 1
ATOM 730 C C . THR A 1 88 ? -5.477 9.531 -6.855 1 90.44 88 THR A C 1
ATOM 732 O O . THR A 1 88 ? -5.289 8.445 -7.402 1 90.44 88 THR A O 1
ATOM 735 N N . PHE A 1 89 ? -5.758 9.664 -5.598 1 96.5 89 PHE A N 1
ATOM 736 C CA . PHE A 1 89 ? -6.199 8.547 -4.766 1 96.5 89 PHE A CA 1
ATOM 737 C C . PHE A 1 89 ? -7.27 9 -3.779 1 96.5 89 PHE A C 1
ATOM 739 O O . PHE A 1 89 ? -7.504 10.195 -3.613 1 96.5 89 PHE A O 1
ATOM 746 N N . THR A 1 90 ? -8.031 8.109 -3.283 1 97 90 THR A N 1
ATOM 747 C CA . THR A 1 90 ? -8.859 8.359 -2.111 1 97 90 THR A CA 1
ATOM 748 C C . THR A 1 90 ? -8.195 7.828 -0.849 1 97 90 THR A C 1
ATOM 750 O O . THR A 1 90 ? -7.266 7.02 -0.926 1 97 90 THR A O 1
ATOM 753 N N . TYR A 1 91 ? -8.602 8.406 0.281 1 98.06 91 TYR A N 1
ATOM 754 C CA . TYR A 1 91 ? -7.961 7.902 1.491 1 98.06 91 TYR A CA 1
ATOM 755 C C . TYR A 1 91 ? -8.93 7.918 2.666 1 98.06 91 TYR A C 1
ATOM 757 O O . TYR A 1 91 ? -9.93 8.641 2.643 1 98.06 91 TYR A O 1
ATOM 765 N N . LYS A 1 92 ? -8.68 7.055 3.559 1 98.38 92 LYS A N 1
ATOM 766 C CA . LYS A 1 92 ? -9.375 6.957 4.836 1 98.38 92 LYS A CA 1
ATOM 767 C C . LYS A 1 92 ? -8.398 7.059 6.004 1 98.38 92 LYS A C 1
ATOM 769 O O . LYS A 1 92 ? -7.301 6.496 5.953 1 98.38 92 LYS A O 1
ATOM 774 N N . ILE A 1 93 ? -8.805 7.793 7.031 1 98.31 93 ILE A N 1
ATOM 775 C CA . ILE A 1 93 ? -8 7.953 8.234 1 98.31 93 ILE A CA 1
ATOM 776 C C . ILE A 1 93 ? -8.672 7.25 9.414 1 98.31 93 ILE A C 1
ATOM 778 O O . ILE A 1 93 ? -9.828 7.539 9.734 1 98.31 93 ILE A O 1
ATOM 782 N N . ASP A 1 94 ? -7.961 6.395 10.039 1 97.88 94 ASP A N 1
ATOM 783 C CA . ASP A 1 94 ? -8.445 5.695 11.219 1 97.88 94 ASP A CA 1
ATOM 784 C C . ASP A 1 94 ? -7.492 5.871 12.398 1 97.88 94 ASP A C 1
ATOM 786 O O . ASP A 1 94 ? -6.309 6.148 12.203 1 97.88 94 ASP A O 1
ATOM 790 N N . GLY A 1 95 ? -8.086 5.75 13.539 1 96.62 95 GLY A N 1
ATOM 791 C CA . GLY A 1 95 ? -7.262 5.793 14.734 1 96.62 95 GLY A CA 1
ATOM 792 C C . GLY A 1 95 ? -7.367 7.109 15.484 1 96.62 95 GLY A C 1
ATOM 793 O O . GLY A 1 95 ? -8.438 7.715 15.531 1 96.62 95 GLY A O 1
ATOM 794 N N . GLY A 1 96 ? -6.176 7.43 16.234 1 94.75 96 GLY A N 1
ATOM 795 C CA . GLY A 1 96 ? -6.125 8.609 17.094 1 94.75 96 GLY A CA 1
ATOM 796 C C . GLY A 1 96 ? -5.73 8.297 18.531 1 94.75 96 GLY A C 1
ATOM 797 O O . GLY A 1 96 ? -5.938 9.109 19.422 1 94.75 96 GLY A O 1
ATOM 798 N N . LYS A 1 97 ? -5.234 7.109 18.672 1 94.75 97 LYS A N 1
ATOM 799 C CA . LYS A 1 97 ? -4.816 6.695 20 1 94.75 97 LYS A CA 1
ATOM 800 C C . LYS A 1 97 ? -3.537 7.414 20.422 1 94.75 97 LYS A C 1
ATOM 802 O O . LYS A 1 97 ? -2.594 7.527 19.641 1 94.75 97 LYS A O 1
ATOM 807 N N . LYS A 1 98 ? -3.531 7.793 21.625 1 94.94 98 LYS A N 1
ATOM 808 C CA . LYS A 1 98 ? -2.357 8.469 22.156 1 94.94 98 LYS A CA 1
ATOM 809 C C . LYS A 1 98 ? -1.289 7.461 22.578 1 94.94 98 LYS A C 1
ATOM 811 O O . LYS A 1 98 ? -1.594 6.461 23.234 1 94.94 98 LYS A O 1
ATOM 816 N N . LYS A 1 99 ? -0.088 7.711 22.125 1 94.12 99 LYS A N 1
ATOM 817 C CA . LYS A 1 99 ? 1.086 6.945 22.531 1 94.12 99 LYS A CA 1
ATOM 818 C C . LYS A 1 99 ? 2.059 7.812 23.328 1 94.12 99 LYS A C 1
ATOM 820 O O . LYS A 1 99 ? 2.525 8.844 22.828 1 94.12 99 LYS A O 1
ATOM 825 N N . THR A 1 100 ? 2.375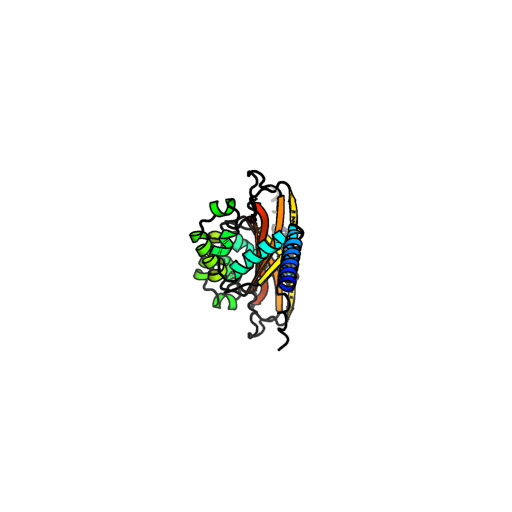 7.344 24.484 1 92.69 100 THR A N 1
ATOM 826 C CA . THR A 1 100 ? 3.307 8.102 25.328 1 92.69 100 THR A CA 1
ATOM 827 C C . THR A 1 100 ? 4.734 7.602 25.125 1 92.69 100 THR A C 1
ATOM 829 O O . THR A 1 100 ? 4.953 6.414 24.859 1 92.69 100 THR A O 1
ATOM 832 N N . ASN A 1 101 ? 5.68 8.484 25.203 1 90.56 101 ASN A N 1
ATOM 833 C CA . ASN A 1 101 ? 7.098 8.188 25.062 1 90.56 101 ASN A CA 1
ATOM 834 C C . ASN A 1 101 ? 7.379 7.445 23.75 1 90.56 101 ASN A C 1
ATOM 836 O O . ASN A 1 101 ? 8.07 6.426 23.75 1 90.56 101 ASN A O 1
ATOM 840 N N . TRP A 1 102 ? 6.77 7.918 22.75 1 92.25 102 TRP A N 1
ATOM 841 C CA . TRP A 1 102 ? 6.887 7.289 21.438 1 92.25 102 TRP A CA 1
ATOM 842 C C . TRP A 1 102 ? 8.234 7.613 20.797 1 92.25 102 TRP A C 1
ATOM 844 O O . TRP A 1 102 ? 8.711 8.75 20.875 1 92.25 102 TRP A O 1
ATOM 854 N N . LYS A 1 103 ? 8.805 6.602 20.141 1 91.31 103 LYS A N 1
ATOM 855 C CA . LYS A 1 103 ? 10.078 6.746 19.453 1 91.31 103 LYS A CA 1
ATOM 856 C C . LYS A 1 103 ? 9.922 6.5 17.953 1 91.31 103 LYS A C 1
ATOM 858 O O . LYS A 1 103 ? 9.195 5.59 17.547 1 91.31 103 LYS A O 1
ATOM 863 N N . MET A 1 104 ? 10.586 7.324 17.172 1 90.81 104 MET A N 1
ATOM 864 C CA . MET A 1 104 ? 10.555 7.164 15.727 1 90.81 104 MET A CA 1
ATOM 865 C C . MET A 1 104 ? 11.367 5.949 15.289 1 90.81 104 MET A C 1
ATOM 867 O O . MET A 1 104 ? 10.984 5.242 14.359 1 90.81 104 MET A O 1
ATOM 871 N N . GLN A 1 105 ? 12.523 5.812 15.953 1 89.75 105 GLN A N 1
ATOM 872 C CA . GLN A 1 105 ? 13.398 4.664 15.734 1 89.75 105 GLN A CA 1
ATOM 873 C C . GLN A 1 105 ? 13.711 3.955 17.047 1 89.75 105 GLN A C 1
ATOM 875 O O . GLN A 1 105 ? 13.633 4.559 18.125 1 89.75 105 GLN A O 1
ATOM 880 N N . LYS A 1 106 ? 14.086 2.727 16.969 1 85.31 106 LYS A N 1
ATOM 881 C CA . LYS A 1 106 ? 14.328 1.911 18.156 1 85.31 106 LYS A CA 1
ATOM 882 C C . LYS A 1 106 ? 15.359 2.57 19.078 1 85.31 106 LYS A C 1
ATOM 884 O O . LYS A 1 106 ? 15.172 2.619 20.297 1 85.31 106 LYS A O 1
ATOM 889 N N . GLU A 1 107 ? 16.375 3.162 18.469 1 85.5 107 GLU A N 1
ATOM 890 C CA . GLU A 1 107 ? 17.484 3.688 19.266 1 85.5 107 GLU A CA 1
ATOM 891 C C . GLU A 1 107 ? 17.359 5.199 19.453 1 85.5 107 GLU A C 1
ATOM 893 O O . GLU A 1 107 ? 18.234 5.832 20.047 1 85.5 107 GLU A O 1
ATOM 898 N N . SER A 1 108 ? 16.281 5.715 19.062 1 84.56 108 SER A N 1
ATOM 899 C CA . SER A 1 108 ? 16.156 7.168 19.156 1 84.56 108 SER A CA 1
ATOM 900 C C . SER A 1 108 ? 15.57 7.586 20.5 1 84.56 108 SER A C 1
ATOM 902 O O . SER A 1 108 ? 15.008 6.762 21.219 1 84.56 108 SER A O 1
ATOM 904 N N . GLU A 1 109 ? 15.859 8.805 20.844 1 87.38 109 GLU A N 1
ATOM 905 C CA . GLU A 1 109 ? 15.188 9.383 22 1 87.38 109 GLU A CA 1
ATOM 906 C C . GLU A 1 109 ? 13.688 9.547 21.75 1 87.38 109 GLU A C 1
ATOM 908 O O . GLU A 1 109 ? 13.273 9.844 20.625 1 87.38 109 GLU A O 1
ATOM 913 N N . PRO A 1 110 ? 12.953 9.359 22.828 1 90.94 110 PRO A N 1
ATOM 914 C CA . PRO A 1 110 ? 11.516 9.578 22.656 1 90.94 110 PRO A CA 1
ATOM 915 C C . PRO A 1 110 ? 11.18 11.008 22.266 1 90.94 110 PRO A C 1
ATOM 917 O O . PRO A 1 110 ? 11.836 11.953 22.719 1 90.94 110 PRO A O 1
ATOM 920 N N . ILE A 1 111 ? 10.266 11.164 21.391 1 86 111 ILE A N 1
ATOM 921 C CA . ILE A 1 111 ? 9.82 12.477 20.938 1 86 111 ILE A CA 1
ATOM 922 C C . ILE A 1 111 ? 8.727 13 21.875 1 86 111 ILE A C 1
ATOM 924 O O . ILE A 1 111 ? 8.477 14.203 21.938 1 86 111 ILE A O 1
ATOM 928 N N . GLY A 1 112 ? 8.164 12.141 22.781 1 86.88 112 GLY A N 1
ATOM 929 C CA . GLY A 1 112 ? 7.078 12.5 23.688 1 86.88 112 GLY A CA 1
ATOM 930 C C . GLY A 1 112 ? 5.766 11.82 23.328 1 86.88 112 GLY A C 1
ATOM 931 O O . GLY A 1 112 ? 5.75 10.664 22.922 1 86.88 112 GLY A O 1
ATOM 932 N N . ASP A 1 113 ? 4.648 12.57 23.469 1 92.12 113 ASP A N 1
ATOM 933 C CA . ASP A 1 113 ? 3.328 12.047 23.141 1 92.12 113 ASP A CA 1
ATOM 934 C C . ASP A 1 113 ? 3.049 12.188 21.641 1 92.12 113 ASP A C 1
ATOM 936 O O . ASP A 1 113 ? 3.398 13.195 21.031 1 92.12 113 ASP A O 1
ATOM 940 N N . ALA A 1 114 ? 2.551 11.125 21.125 1 95.5 114 ALA A N 1
ATOM 941 C CA . ALA A 1 114 ? 2.162 11.141 19.719 1 95.5 114 ALA A CA 1
ATOM 942 C C . ALA A 1 114 ? 0.811 10.461 19.516 1 95.5 114 ALA A C 1
ATOM 944 O O . ALA A 1 114 ? 0.448 9.547 20.266 1 95.5 114 ALA A O 1
ATOM 945 N N . TYR A 1 115 ? 0.065 10.969 18.625 1 96.88 115 TYR A N 1
ATOM 946 C CA . TYR A 1 115 ? -1.186 10.344 18.219 1 96.88 115 TYR A CA 1
ATOM 947 C C . TYR A 1 115 ? -0.986 9.492 16.969 1 96.88 115 TYR A C 1
ATOM 949 O O . TYR A 1 115 ? -0.45 9.969 15.969 1 96.88 115 TYR A O 1
ATOM 957 N N . GLU A 1 116 ? -1.459 8.266 17.047 1 97.5 116 GLU A N 1
ATOM 958 C CA . GLU A 1 116 ? -1.235 7.309 15.961 1 97.5 116 GLU A CA 1
ATOM 959 C C . GLU A 1 116 ? -2.463 7.191 15.062 1 97.5 116 GLU A C 1
ATOM 961 O O . GLU A 1 116 ? -3.576 6.977 15.547 1 97.5 116 GLU A O 1
ATOM 966 N N . PHE A 1 117 ? -2.205 7.285 13.766 1 98.12 117 PHE A N 1
ATOM 967 C CA . PHE A 1 117 ? -3.246 7.102 12.766 1 98.12 117 PHE A CA 1
ATOM 968 C C . PHE A 1 117 ? -2.816 6.082 11.711 1 98.12 117 PHE A C 1
ATOM 970 O O . PHE A 1 117 ? -1.622 5.914 11.461 1 98.12 117 PHE A O 1
ATOM 977 N N . THR A 1 118 ? -3.723 5.391 11.188 1 98.19 118 THR A N 1
ATOM 978 C CA . THR A 1 118 ? -3.541 4.562 10 1 98.19 118 THR A CA 1
ATOM 979 C C . THR A 1 118 ? -4.234 5.188 8.797 1 98.19 118 THR A C 1
ATOM 981 O O . THR A 1 118 ? -5.445 5.43 8.82 1 98.19 118 THR A O 1
ATOM 984 N N . VAL A 1 119 ? -3.438 5.465 7.824 1 98.44 119 VAL A N 1
ATOM 985 C CA . VAL A 1 119 ? -4.012 6.059 6.621 1 98.44 119 VAL A CA 1
ATOM 986 C C . VAL A 1 119 ? -3.945 5.059 5.469 1 98.44 119 VAL A C 1
ATOM 988 O O . VAL A 1 119 ? -2.867 4.57 5.125 1 98.44 119 VAL A O 1
ATOM 991 N N . THR A 1 120 ? -5.059 4.758 4.906 1 98.56 120 THR A N 1
ATOM 992 C CA . THR A 1 120 ? -5.141 3.852 3.766 1 98.56 120 THR A CA 1
ATOM 993 C C . THR A 1 120 ? -5.512 4.609 2.496 1 98.56 120 THR A C 1
ATOM 995 O O . THR A 1 120 ? -6.621 5.137 2.385 1 98.56 120 THR A O 1
ATOM 998 N N . LYS A 1 121 ? -4.586 4.684 1.636 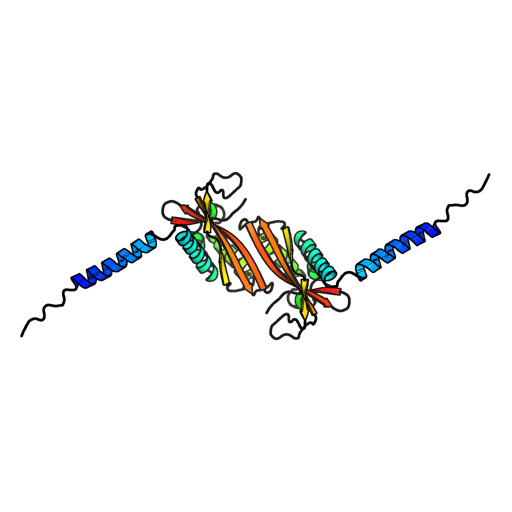1 98 121 LYS A N 1
ATOM 999 C CA . LYS A 1 121 ? -4.836 5.246 0.313 1 98 121 LYS A CA 1
ATOM 1000 C C . LYS A 1 121 ? -5.297 4.172 -0.666 1 98 121 LYS A C 1
ATOM 1002 O O . LYS A 1 121 ? -4.707 3.09 -0.731 1 98 121 LYS A O 1
ATOM 1007 N N . THR A 1 122 ? -6.281 4.469 -1.392 1 97.75 122 THR A N 1
ATOM 1008 C CA . THR A 1 122 ? -6.797 3.539 -2.389 1 97.75 122 THR A CA 1
ATOM 1009 C C . THR A 1 122 ? -6.531 4.055 -3.799 1 97.75 122 THR A C 1
ATOM 1011 O O . THR A 1 122 ? -6.859 5.199 -4.121 1 97.75 122 THR A O 1
ATOM 1014 N N . TYR A 1 123 ? -5.961 3.174 -4.621 1 96.75 123 TYR A N 1
ATOM 1015 C CA . TYR A 1 123 ? -5.555 3.547 -5.973 1 96.75 123 TYR A CA 1
ATOM 1016 C C . TYR A 1 123 ? -6.262 2.684 -7.008 1 96.75 123 TYR A C 1
ATOM 1018 O O . TYR A 1 123 ? -6.562 1.515 -6.754 1 96.75 123 TYR A O 1
ATOM 1026 N N . ARG A 1 124 ? -6.543 3.238 -8.102 1 94.12 124 ARG A N 1
ATOM 1027 C CA . ARG A 1 124 ? -6.789 2.568 -9.375 1 94.12 124 ARG A CA 1
ATOM 1028 C C . ARG A 1 124 ? -5.766 2.99 -10.422 1 94.12 124 ARG A C 1
ATOM 1030 O O . ARG A 1 124 ? -5.898 4.051 -11.039 1 94.12 124 ARG A O 1
ATOM 1037 N N . GLY A 1 125 ? -4.727 2.154 -10.555 1 94.62 125 GLY A N 1
ATOM 1038 C CA . GLY A 1 125 ? -3.6 2.596 -11.359 1 94.62 125 GLY A CA 1
ATOM 1039 C C . GLY A 1 125 ? -2.959 1.474 -12.148 1 94.62 125 GLY A C 1
ATOM 1040 O O . GLY A 1 125 ? -3.65 0.578 -12.641 1 94.62 125 GLY A O 1
ATOM 1041 N N . LYS A 1 126 ? -1.696 1.588 -12.336 1 94.44 126 LYS A N 1
ATOM 1042 C CA . LYS A 1 126 ? -0.902 0.707 -13.188 1 94.44 126 LYS A CA 1
ATOM 1043 C C . LYS A 1 126 ? -1.004 -0.744 -12.719 1 94.44 126 LYS A C 1
ATOM 1045 O O . LYS A 1 126 ? -1.02 -1.663 -13.539 1 94.44 126 LYS A O 1
ATOM 1050 N N . TYR A 1 127 ? -1.137 -0.949 -11.391 1 95.06 127 TYR A N 1
ATOM 1051 C CA . TYR A 1 127 ? -1.15 -2.295 -10.828 1 95.06 127 TYR A CA 1
ATOM 1052 C C . TYR A 1 127 ? -2.574 -2.738 -10.508 1 95.06 127 TYR A C 1
ATOM 1054 O O . TYR A 1 127 ? -2.783 -3.627 -9.68 1 95.06 127 TYR A O 1
ATOM 1062 N N . GLY A 1 128 ? -3.547 -1.993 -11.125 1 93.94 128 GLY A N 1
ATOM 1063 C CA . GLY A 1 128 ? -4.938 -2.307 -10.836 1 93.94 128 GLY A CA 1
ATOM 1064 C C . GLY A 1 128 ? -5.473 -1.581 -9.617 1 93.94 128 GLY A C 1
ATOM 1065 O O . GLY A 1 128 ? -5.156 -0.411 -9.398 1 93.94 128 GLY A O 1
ATOM 1066 N N . HIS A 1 129 ? -6.355 -2.303 -8.961 1 94.75 129 HIS A N 1
ATOM 1067 C CA . HIS A 1 129 ? -6.863 -1.816 -7.688 1 94.75 129 HIS A CA 1
ATOM 1068 C C . HIS A 1 129 ? -5.938 -2.211 -6.539 1 94.75 129 HIS A C 1
ATOM 1070 O O . HIS A 1 129 ? -5.672 -3.396 -6.332 1 94.75 129 HIS A O 1
ATOM 1076 N N . PHE A 1 130 ? -5.445 -1.246 -5.84 1 96.88 130 PHE A N 1
ATOM 1077 C CA . PHE A 1 130 ? -4.547 -1.554 -4.734 1 96.88 130 PHE A CA 1
ATOM 1078 C C . PHE A 1 130 ? -4.598 -0.461 -3.674 1 96.88 130 PHE A C 1
ATOM 1080 O O . PHE A 1 130 ? -5.211 0.587 -3.883 1 96.88 130 PHE A O 1
ATOM 1087 N N . GLN A 1 131 ? -3.98 -0.776 -2.545 1 98.06 131 GLN A N 1
ATOM 1088 C CA . GLN A 1 131 ? -3.971 0.157 -1.424 1 98.06 131 GLN A CA 1
ATOM 1089 C C . GLN A 1 131 ? -2.564 0.319 -0.854 1 98.06 131 GLN A C 1
ATOM 1091 O O . GLN A 1 131 ? -1.791 -0.64 -0.816 1 98.06 131 GLN A O 1
ATOM 1096 N N . PHE A 1 132 ? -2.297 1.49 -0.517 1 98.19 132 PHE A N 1
ATOM 1097 C CA . PHE A 1 132 ? -1.094 1.84 0.229 1 98.19 132 PHE A CA 1
ATOM 1098 C C . PHE A 1 132 ? -1.448 2.328 1.629 1 98.19 132 PHE A C 1
ATOM 1100 O O . PHE A 1 132 ? -2.092 3.367 1.784 1 98.19 132 PHE A O 1
ATOM 1107 N N . THR A 1 133 ? -1.014 1.586 2.658 1 98.25 133 THR A N 1
ATOM 1108 C CA . THR A 1 133 ? -1.341 1.914 4.043 1 98.25 133 THR A CA 1
ATOM 1109 C C . THR A 1 133 ? -0.098 2.377 4.797 1 98.25 133 THR A C 1
ATOM 1111 O O . THR A 1 133 ? 0.933 1.7 4.777 1 98.25 133 THR A O 1
ATOM 1114 N N . GLN A 1 134 ? -0.218 3.482 5.422 1 97.19 134 GLN A N 1
ATOM 1115 C CA . GLN A 1 134 ? 0.893 4.055 6.176 1 97.19 134 GLN A CA 1
ATOM 1116 C C . GLN A 1 134 ? 0.488 4.348 7.617 1 97.19 134 GLN A C 1
ATOM 1118 O O . GLN A 1 134 ? -0.615 4.836 7.871 1 97.19 134 GLN A O 1
ATOM 1123 N N . TYR A 1 135 ? 1.363 4.121 8.492 1 96.81 135 TYR A N 1
ATOM 1124 C CA . TYR A 1 135 ? 1.198 4.488 9.898 1 96.81 135 TYR A CA 1
ATOM 1125 C C . TYR A 1 135 ? 1.79 5.863 10.172 1 96.81 135 TYR A C 1
ATOM 1127 O O . TYR A 1 135 ? 2.984 6.086 9.961 1 96.81 135 TYR A O 1
ATOM 1135 N N . VAL A 1 136 ? 0.965 6.719 10.656 1 97.69 136 VAL A N 1
ATOM 1136 C CA . VAL A 1 136 ? 1.297 8.133 10.773 1 97.69 136 VAL A CA 1
ATOM 1137 C C . VAL A 1 136 ? 1.207 8.57 12.234 1 97.69 136 VAL A C 1
ATOM 1139 O O . VAL A 1 136 ? 0.244 8.242 12.93 1 97.69 136 VAL A O 1
ATOM 1142 N N . TYR A 1 137 ? 2.137 9.281 12.625 1 97.19 137 TYR A N 1
ATOM 1143 C CA . TYR A 1 137 ? 2.182 9.797 13.984 1 97.19 137 TYR A CA 1
ATOM 1144 C C . TYR A 1 137 ? 2.209 11.32 13.992 1 97.19 137 TYR A C 1
ATOM 1146 O O . TYR A 1 137 ? 2.904 11.945 13.188 1 97.19 137 TYR A O 1
ATOM 1154 N N . VAL A 1 138 ? 1.441 11.867 14.844 1 97.5 138 VAL A N 1
ATOM 1155 C CA . VAL A 1 138 ? 1.36 13.32 14.961 1 97.5 138 VAL A CA 1
ATOM 1156 C C . VAL A 1 138 ? 1.769 13.75 16.359 1 97.5 138 VAL A C 1
ATOM 1158 O O . VAL A 1 138 ? 1.295 13.188 17.359 1 97.5 138 VAL A O 1
ATOM 1161 N N . THR A 1 139 ? 2.666 14.68 16.391 1 95.69 139 THR A N 1
ATOM 1162 C CA . THR A 1 139 ? 3.123 15.227 17.672 1 95.69 139 THR A CA 1
ATOM 1163 C C . THR A 1 139 ? 3.188 16.75 17.625 1 95.69 139 THR A C 1
ATOM 1165 O O . THR A 1 139 ? 2.986 17.344 16.562 1 95.69 139 THR A O 1
ATOM 1168 N N . LYS A 1 140 ? 3.369 17.25 18.828 1 92.06 140 LYS A N 1
ATOM 1169 C CA . LYS A 1 140 ? 3.494 18.703 18.906 1 92.06 140 LYS A CA 1
ATOM 1170 C C . LYS A 1 140 ? 4.961 19.125 18.953 1 92.06 140 LYS A C 1
ATOM 1172 O O . LYS A 1 140 ? 5.75 18.578 19.719 1 92.06 140 LYS A O 1
ATOM 1177 N N . GLN A 1 141 ? 5.363 19.906 18.031 1 89.12 141 GLN A N 1
ATOM 1178 C CA . GLN A 1 141 ? 6.656 20.578 18 1 89.12 141 GLN A CA 1
ATOM 1179 C C . GLN A 1 141 ? 6.504 22.094 18.188 1 89.12 141 GLN A C 1
ATOM 1181 O O . GLN A 1 141 ? 6.117 22.797 17.266 1 89.12 141 GLN A O 1
ATOM 1186 N N . GLU A 1 142 ? 6.785 22.484 19.516 1 84 142 GLU A N 1
ATOM 1187 C CA . GLU A 1 142 ? 6.496 23.859 19.922 1 84 142 GLU A CA 1
ATOM 1188 C C . GLU A 1 142 ? 5 24.141 19.875 1 84 142 GLU A C 1
ATOM 1190 O O . GLU A 1 142 ? 4.223 23.578 20.641 1 84 142 GLU A O 1
ATOM 1195 N N . LYS A 1 143 ? 4.52 24.906 18.812 1 83.38 143 LYS A N 1
ATOM 1196 C CA . LYS A 1 143 ? 3.105 25.266 18.781 1 83.38 143 LYS A CA 1
ATOM 1197 C C . LYS A 1 143 ? 2.408 24.609 17.578 1 83.38 143 LYS A C 1
ATOM 1199 O O . LYS A 1 143 ? 1.192 24.734 17.42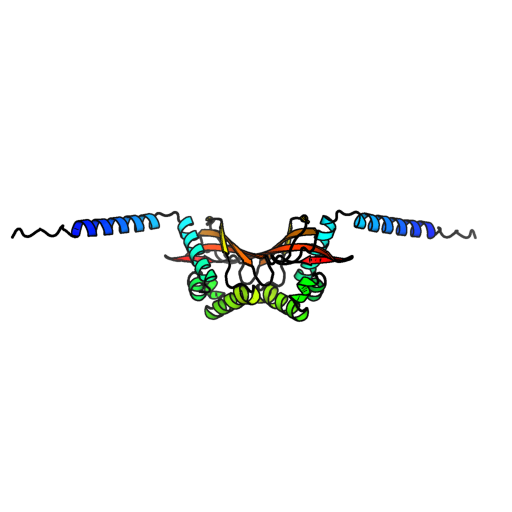2 1 83.38 143 LYS A O 1
ATOM 1204 N N . ASP A 1 144 ? 3.238 23.844 16.906 1 90.81 144 ASP A N 1
ATOM 1205 C CA . ASP A 1 144 ? 2.67 23.312 15.664 1 90.81 144 ASP A CA 1
ATOM 1206 C C . ASP A 1 144 ? 2.551 21.781 15.727 1 90.81 144 ASP A C 1
ATOM 1208 O O . ASP A 1 144 ? 3.43 21.109 16.266 1 90.81 144 ASP A O 1
ATOM 1212 N N . TRP A 1 145 ? 1.469 21.297 15.234 1 94.12 145 TRP A N 1
ATOM 1213 C CA . TRP A 1 145 ? 1.317 19.859 15.047 1 94.12 145 TRP A CA 1
ATOM 1214 C C . TRP A 1 145 ? 2.043 19.391 13.789 1 94.12 145 TRP A C 1
ATOM 1216 O O . TRP A 1 145 ? 1.883 19.984 12.719 1 94.12 145 TRP A O 1
ATOM 1226 N N . VAL A 1 146 ? 2.865 18.328 13.953 1 96.69 146 VAL A N 1
ATOM 1227 C CA . VAL A 1 146 ? 3.689 17.875 12.836 1 96.69 146 VAL A CA 1
ATOM 1228 C C . VAL A 1 146 ? 3.605 16.359 12.719 1 96.69 146 VAL A C 1
ATOM 1230 O O . VAL A 1 146 ? 3.264 15.672 13.688 1 96.69 146 VAL A O 1
ATOM 1233 N N . ILE A 1 147 ? 3.977 15.891 11.586 1 97.69 147 ILE A N 1
ATOM 1234 C CA . ILE A 1 147 ? 3.773 14.492 11.227 1 97.69 147 ILE A CA 1
ATOM 1235 C C . ILE A 1 147 ? 5.113 13.758 11.219 1 97.69 147 ILE A C 1
ATOM 1237 O O . ILE A 1 147 ? 6.125 14.312 10.773 1 97.69 147 ILE A O 1
ATOM 1241 N N . LEU A 1 148 ? 5.043 12.5 11.68 1 96.56 148 LEU A N 1
ATOM 1242 C CA . LEU A 1 148 ? 6.168 11.57 11.617 1 96.56 148 LEU A CA 1
ATOM 1243 C C . LEU A 1 148 ? 5.719 10.195 11.141 1 96.56 148 LEU A C 1
ATOM 1245 O O . LEU A 1 148 ? 4.535 9.859 11.234 1 96.56 148 LEU A O 1
ATOM 1249 N N . TRP A 1 149 ? 6.699 9.516 10.664 1 96.44 149 TRP A N 1
ATOM 1250 C CA . TRP A 1 149 ? 6.488 8.109 10.32 1 96.44 149 TRP A CA 1
ATOM 1251 C C . TRP A 1 149 ? 7.312 7.203 11.219 1 96.44 149 TRP A C 1
ATOM 1253 O O . TRP A 1 149 ? 8.211 7.668 11.93 1 96.44 149 TRP A O 1
ATOM 1263 N N . ASP A 1 150 ? 6.906 5.949 11.203 1 93.81 150 ASP A N 1
ATOM 1264 C CA . ASP A 1 150 ? 7.504 4.953 12.094 1 93.81 150 ASP A CA 1
ATOM 1265 C C . ASP A 1 150 ? 8.641 4.203 11.391 1 93.81 150 ASP A C 1
ATOM 1267 O O . ASP A 1 150 ? 8.414 3.514 10.398 1 93.81 150 ASP A O 1
ATOM 1271 N N . TYR A 1 151 ? 9.852 4.297 11.945 1 93.44 151 TYR A N 1
ATOM 1272 C CA . TYR A 1 151 ? 11 3.627 11.344 1 93.44 151 TYR A CA 1
ATOM 1273 C C . TYR A 1 151 ? 11.547 2.551 12.273 1 93.44 151 TYR A C 1
ATOM 1275 O O . TYR A 1 151 ? 12.711 2.162 12.164 1 93.44 151 TYR A O 1
ATOM 1283 N N . LYS A 1 152 ? 10.648 2.176 13.188 1 87.19 152 LYS A N 1
ATOM 1284 C CA . LY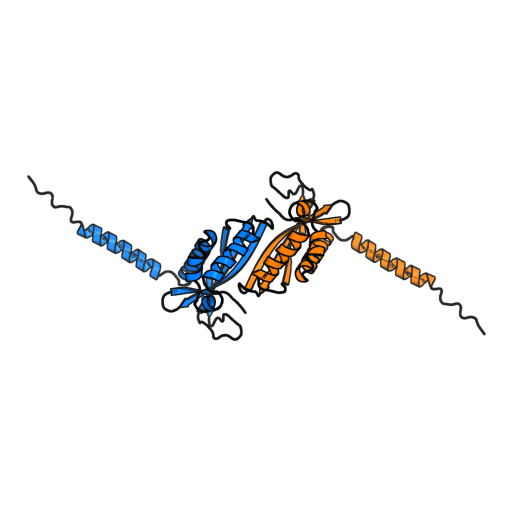S A 1 152 ? 11.07 1.083 14.062 1 87.19 152 LYS A CA 1
ATOM 1285 C C . LYS A 1 152 ? 10.953 -0.262 13.352 1 87.19 152 LYS A C 1
ATOM 1287 O O . LYS A 1 152 ? 10.133 -0.419 12.438 1 87.19 152 LYS A O 1
ATOM 1292 N N . MET B 1 1 ? 27.391 -72.25 -0.081 1 38.59 1 MET B N 1
ATOM 1293 C CA . MET B 1 1 ? 27.344 -70.812 -0.275 1 38.59 1 MET B CA 1
ATOM 1294 C C . MET B 1 1 ? 25.984 -70.375 -0.786 1 38.59 1 MET B C 1
ATOM 1296 O O . MET B 1 1 ? 25.594 -70.688 -1.906 1 38.59 1 MET B O 1
ATOM 1300 N N . ARG B 1 2 ? 24.938 -70.375 0.092 1 52.97 2 ARG B N 1
ATOM 1301 C CA . ARG B 1 2 ? 23.531 -70.062 -0.107 1 52.97 2 ARG B CA 1
ATOM 1302 C C . ARG B 1 2 ? 23.359 -68.625 -0.728 1 52.97 2 ARG B C 1
ATOM 1304 O O . ARG B 1 2 ? 23.875 -67.688 -0.2 1 52.97 2 ARG B O 1
ATOM 1311 N N . ARG B 1 3 ? 23.219 -68.5 -2.076 1 56.5 3 ARG B N 1
ATOM 1312 C CA . ARG B 1 3 ? 22.938 -67.312 -2.865 1 56.5 3 ARG B CA 1
ATOM 1313 C C . ARG B 1 3 ? 21.797 -66.5 -2.252 1 56.5 3 ARG B C 1
ATOM 1315 O O . ARG B 1 3 ? 20.703 -67.062 -2.051 1 56.5 3 ARG B O 1
ATOM 1322 N N . ARG B 1 4 ? 22.016 -65.625 -1.269 1 55.38 4 ARG B N 1
ATOM 1323 C CA . ARG B 1 4 ? 21.062 -64.625 -0.748 1 55.38 4 ARG B CA 1
ATOM 1324 C C . ARG B 1 4 ? 20.281 -64 -1.877 1 55.38 4 ARG B C 1
ATOM 1326 O O . ARG B 1 4 ? 20.859 -63.469 -2.838 1 55.38 4 ARG B O 1
ATOM 1333 N N . ARG B 1 5 ? 19.125 -64.562 -2.26 1 56.53 5 ARG B N 1
ATOM 1334 C CA . ARG B 1 5 ? 18.203 -63.938 -3.201 1 56.53 5 ARG B CA 1
ATOM 1335 C C . ARG B 1 5 ? 18.016 -62.438 -2.906 1 56.53 5 ARG B C 1
ATOM 1337 O O . ARG B 1 5 ? 17.781 -62.062 -1.761 1 56.53 5 ARG B O 1
ATOM 1344 N N . PRO B 1 6 ? 18.703 -61.531 -3.607 1 57.47 6 PRO B N 1
ATOM 1345 C CA . PRO B 1 6 ? 18.562 -60.094 -3.383 1 57.47 6 PRO B CA 1
ATOM 1346 C C . PRO B 1 6 ? 17.109 -59.688 -3.113 1 57.47 6 PRO B C 1
ATOM 1348 O O . PRO B 1 6 ? 16.188 -60.344 -3.568 1 57.47 6 PRO B O 1
ATOM 1351 N N . LEU B 1 7 ? 16.734 -59.344 -1.931 1 60.28 7 LEU B N 1
ATOM 1352 C CA . LEU B 1 7 ? 15.422 -58.781 -1.627 1 60.28 7 LEU B CA 1
ATOM 1353 C C . LEU B 1 7 ? 14.852 -58.062 -2.838 1 60.28 7 LEU B C 1
ATOM 1355 O O . LEU B 1 7 ? 15.547 -57.25 -3.471 1 60.28 7 LEU B O 1
ATOM 1359 N N . PRO B 1 8 ? 13.82 -58.656 -3.506 1 65.69 8 PRO B N 1
ATOM 1360 C CA . PRO B 1 8 ? 13.359 -58.125 -4.797 1 65.69 8 PRO B CA 1
ATOM 1361 C C . PRO B 1 8 ? 13.062 -56.625 -4.754 1 65.69 8 PRO B C 1
ATOM 1363 O O . PRO B 1 8 ? 12.359 -56.188 -3.852 1 65.69 8 PRO B O 1
ATOM 1366 N N . ALA B 1 9 ? 13.945 -55.719 -5.18 1 74.38 9 ALA B N 1
ATOM 1367 C CA . ALA B 1 9 ? 13.883 -54.281 -5.367 1 74.38 9 ALA B CA 1
ATOM 1368 C C . ALA B 1 9 ? 12.539 -53.844 -5.965 1 74.38 9 ALA B C 1
ATOM 1370 O O . ALA B 1 9 ? 12.117 -52.719 -5.805 1 74.38 9 ALA B O 1
ATOM 1371 N N . ALA B 1 10 ? 11.828 -54.844 -6.395 1 81.06 10 ALA B N 1
ATOM 1372 C CA . ALA B 1 10 ? 10.602 -54.531 -7.125 1 81.06 10 ALA B CA 1
ATOM 1373 C C . ALA B 1 10 ? 9.516 -54.031 -6.184 1 81.06 10 ALA B C 1
ATOM 1375 O O . ALA B 1 10 ? 8.891 -53 -6.453 1 81.06 10 ALA B O 1
ATOM 1376 N N . PRO B 1 11 ? 9.32 -54.719 -5.059 1 83.88 11 PRO B N 1
ATOM 1377 C CA . PRO B 1 11 ? 8.25 -54.219 -4.184 1 83.88 11 PRO B CA 1
ATOM 1378 C C . PRO B 1 11 ? 8.539 -52.844 -3.607 1 83.88 11 PRO B C 1
ATOM 1380 O O . PRO B 1 11 ? 7.629 -52.031 -3.455 1 83.88 11 PRO B O 1
ATOM 1383 N N . ILE B 1 12 ? 9.719 -52.531 -3.314 1 83.5 12 ILE B N 1
ATOM 1384 C CA . ILE B 1 12 ? 10.086 -51.219 -2.771 1 83.5 12 ILE B CA 1
ATOM 1385 C C . ILE B 1 12 ? 9.844 -50.125 -3.822 1 83.5 12 ILE B C 1
ATOM 1387 O O . ILE B 1 12 ? 9.32 -49.062 -3.508 1 83.5 12 ILE B O 1
ATOM 1391 N N . ILE B 1 13 ? 10.258 -50.469 -5.082 1 84.25 13 ILE B N 1
ATOM 1392 C CA . ILE B 1 13 ? 10.062 -49.531 -6.176 1 84.25 13 ILE B CA 1
ATOM 1393 C C . ILE B 1 13 ? 8.57 -49.281 -6.375 1 84.25 13 ILE B C 1
ATOM 1395 O O . ILE B 1 13 ? 8.141 -48.125 -6.555 1 84.25 13 ILE B O 1
ATOM 1399 N N . ILE B 1 14 ? 7.836 -50.438 -6.309 1 85.19 14 ILE B N 1
ATOM 1400 C CA . ILE B 1 14 ? 6.391 -50.344 -6.477 1 85.19 14 ILE B CA 1
ATOM 1401 C C . ILE B 1 14 ? 5.805 -49.5 -5.336 1 85.19 14 ILE B C 1
ATOM 1403 O O . ILE B 1 14 ? 4.922 -48.656 -5.559 1 85.19 14 ILE B O 1
ATOM 1407 N N . PHE B 1 15 ? 6.309 -49.688 -4.129 1 87.44 15 PHE B N 1
ATOM 1408 C CA . PHE B 1 15 ? 5.844 -48.938 -2.963 1 87.44 15 PHE B CA 1
ATOM 1409 C C . PHE B 1 15 ? 6.156 -47.469 -3.104 1 87.44 15 PHE B C 1
ATOM 1411 O O . PHE B 1 15 ? 5.301 -46.594 -2.832 1 87.44 15 PHE B O 1
ATOM 1418 N N . ILE B 1 16 ? 7.332 -47.125 -3.568 1 85.94 16 ILE B N 1
ATOM 1419 C CA . ILE B 1 16 ? 7.734 -45.75 -3.775 1 85.94 16 ILE B CA 1
ATOM 1420 C C . ILE B 1 16 ? 6.875 -45.125 -4.871 1 85.94 16 ILE B C 1
ATOM 1422 O O . ILE B 1 16 ? 6.41 -44 -4.727 1 85.94 16 ILE B O 1
ATOM 1426 N N . LEU B 1 17 ? 6.684 -45.938 -5.941 1 88.12 17 LEU B N 1
ATOM 1427 C CA . LEU B 1 17 ? 5.828 -45.469 -7.023 1 88.12 17 LEU B CA 1
ATOM 1428 C C . LEU B 1 17 ? 4.41 -45.219 -6.523 1 88.12 17 LEU B C 1
ATOM 1430 O O . LEU B 1 17 ? 3.771 -44.219 -6.926 1 88.12 17 LEU B O 1
ATOM 1434 N N . PHE B 1 18 ? 3.979 -46.156 -5.617 1 88.12 18 PHE B N 1
ATOM 1435 C CA . PHE B 1 18 ? 2.643 -46.031 -5.047 1 88.12 18 PHE B CA 1
ATOM 1436 C C . PHE B 1 18 ? 2.541 -44.781 -4.203 1 88.12 18 PHE B C 1
ATOM 1438 O O . PHE B 1 18 ? 1.562 -44.031 -4.305 1 88.12 18 PHE B O 1
ATOM 1445 N N . ILE B 1 19 ? 3.416 -44.375 -3.365 1 85.25 19 ILE B N 1
ATOM 1446 C CA . ILE B 1 19 ? 3.434 -43.188 -2.533 1 85.25 19 ILE B CA 1
ATOM 1447 C C . ILE B 1 19 ? 3.461 -41.938 -3.416 1 85.25 19 ILE B C 1
ATOM 1449 O O . ILE B 1 19 ? 2.768 -40.938 -3.139 1 85.25 19 ILE B O 1
ATOM 1453 N N . LEU B 1 20 ? 4.227 -41.969 -4.473 1 85.44 20 LEU B N 1
ATOM 1454 C CA . LEU B 1 20 ? 4.289 -40.844 -5.43 1 85.44 20 LEU B CA 1
ATOM 1455 C C . LEU B 1 20 ? 2.934 -40.625 -6.09 1 85.44 20 LEU B C 1
ATOM 1457 O O . LEU B 1 20 ? 2.502 -39.5 -6.258 1 85.44 20 LEU B O 1
ATOM 1461 N N . LEU B 1 21 ? 2.305 -41.812 -6.406 1 84 21 LEU B N 1
ATOM 1462 C CA . LEU B 1 21 ? 0.986 -41.719 -7.02 1 84 21 LEU B CA 1
ATOM 1463 C C . LEU B 1 21 ? -0.021 -41.094 -6.059 1 84 21 LEU B C 1
ATOM 1465 O O . LEU B 1 21 ? -0.848 -40.25 -6.461 1 84 21 LEU B O 1
ATOM 1469 N N . ILE B 1 22 ? -0.044 -41.469 -4.785 1 80.69 22 ILE B N 1
ATOM 1470 C CA . ILE B 1 22 ? -0.943 -40.938 -3.775 1 80.69 22 ILE B CA 1
ATOM 1471 C C . ILE B 1 22 ? -0.692 -39.438 -3.613 1 80.69 22 ILE B C 1
ATOM 1473 O O . ILE B 1 22 ? -1.637 -38.625 -3.521 1 80.69 22 ILE B O 1
ATOM 1477 N N . PHE B 1 23 ? 0.589 -39.094 -3.547 1 75.31 23 PHE B N 1
ATOM 1478 C CA . PHE B 1 23 ? 0.968 -37.688 -3.428 1 75.31 23 PHE B CA 1
ATOM 1479 C C . PHE B 1 23 ? 0.451 -36.906 -4.613 1 75.31 23 PHE B C 1
ATOM 1481 O O . PHE B 1 23 ? -0.12 -35.812 -4.441 1 75.31 23 PHE B O 1
ATOM 1488 N N . LEU B 1 24 ? 0.621 -37.438 -5.812 1 72.38 24 LEU B N 1
ATOM 1489 C CA . LEU B 1 24 ? 0.138 -36.781 -7.016 1 72.38 24 LEU B CA 1
ATOM 1490 C C . LEU B 1 24 ? -1.385 -36.688 -7.02 1 72.38 24 LEU B C 1
ATOM 1492 O O . LEU B 1 24 ? -1.955 -35.688 -7.422 1 72.38 24 LEU B O 1
ATOM 1496 N N . PHE B 1 25 ? -2.006 -37.75 -6.559 1 69.81 25 PHE B N 1
ATOM 1497 C CA . PHE B 1 25 ? -3.461 -37.781 -6.457 1 69.81 25 PHE B CA 1
ATOM 1498 C C . PHE B 1 25 ? -3.945 -36.781 -5.426 1 69.81 25 PHE B C 1
ATOM 1500 O O . PHE B 1 25 ? -4.922 -36.062 -5.66 1 69.81 25 PHE B O 1
ATOM 1507 N N . ALA B 1 26 ? -3.336 -36.719 -4.297 1 67.56 26 ALA B N 1
ATOM 1508 C CA . ALA B 1 26 ? -3.713 -35.781 -3.242 1 67.56 26 ALA B CA 1
ATOM 1509 C C . ALA B 1 26 ? -3.588 -34.344 -3.723 1 67.56 26 ALA B C 1
ATOM 1511 O O . ALA B 1 26 ? -4.449 -33.5 -3.436 1 67.56 26 ALA B O 1
ATOM 1512 N N . ARG B 1 27 ? -2.584 -34.031 -4.34 1 67.12 27 ARG B N 1
ATOM 1513 C CA . ARG B 1 27 ? -2.385 -32.719 -4.906 1 67.12 27 ARG B CA 1
ATOM 1514 C C . ARG B 1 27 ? -3.453 -32.406 -5.949 1 67.12 27 ARG B C 1
ATOM 1516 O O . ARG B 1 27 ? -3.924 -31.266 -6.039 1 67.12 27 ARG B O 1
ATOM 1523 N N . ALA B 1 28 ? -3.707 -33.438 -6.66 1 65.44 28 ALA B N 1
ATOM 1524 C CA . ALA B 1 28 ? -4.742 -33.281 -7.676 1 65.44 28 ALA B CA 1
ATOM 1525 C C . ALA B 1 28 ? -6.117 -33.094 -7.035 1 65.44 28 ALA B C 1
ATOM 1527 O O . ALA B 1 28 ? -6.988 -32.438 -7.609 1 65.44 28 ALA B O 1
ATOM 1528 N N . CYS B 1 29 ? -6.234 -33.625 -5.781 1 69.19 29 CYS B N 1
ATOM 1529 C CA . CYS B 1 29 ? -7.531 -33.594 -5.113 1 69.19 29 CYS B CA 1
ATOM 1530 C C . CYS B 1 29 ? -7.668 -32.375 -4.234 1 69.19 29 CYS B C 1
ATOM 1532 O O . CYS B 1 29 ? -8.703 -32.156 -3.6 1 69.19 29 CYS B O 1
ATOM 1534 N N . LEU B 1 30 ? -6.641 -31.594 -4.172 1 72.81 30 LEU B N 1
ATOM 1535 C CA . LEU B 1 30 ? -6.793 -30.375 -3.398 1 72.81 30 LEU B CA 1
ATOM 1536 C C . LEU B 1 30 ? -7.902 -29.5 -3.975 1 72.81 30 LEU B C 1
ATOM 1538 O O . LEU B 1 30 ? -8.086 -29.453 -5.191 1 72.81 30 LEU B O 1
ATOM 1542 N N . PRO B 1 31 ? -8.625 -28.875 -3.021 1 86 31 PRO B N 1
ATOM 1543 C CA . PRO B 1 31 ? -9.633 -27.938 -3.529 1 86 31 PRO B CA 1
ATOM 1544 C C . PRO B 1 31 ? -9.031 -26.859 -4.434 1 86 31 PRO B C 1
ATOM 1546 O O . PRO B 1 31 ? -7.867 -26.5 -4.273 1 86 31 PRO B O 1
ATOM 1549 N N . GLU B 1 32 ? -9.656 -26.562 -5.488 1 86.12 32 GLU B N 1
ATOM 1550 C CA . GLU B 1 32 ? -9.211 -25.578 -6.473 1 86.12 32 GLU B CA 1
ATOM 1551 C C . GLU B 1 32 ? -8.734 -24.297 -5.797 1 86.12 32 GLU B C 1
ATOM 1553 O O . GLU B 1 32 ? -7.75 -23.688 -6.227 1 86.12 32 GLU B O 1
ATOM 1558 N N . SER B 1 33 ? -9.398 -23.859 -4.762 1 87.69 33 SER B N 1
ATOM 1559 C CA . SER B 1 33 ? -9.008 -22.656 -4.039 1 87.69 33 SER B CA 1
ATOM 1560 C C . SER B 1 33 ? -7.617 -22.812 -3.426 1 87.69 33 SER B C 1
ATOM 1562 O O . SER B 1 33 ? -6.852 -21.844 -3.365 1 87.69 33 SER B O 1
ATOM 1564 N N . ALA B 1 34 ? -7.301 -23.953 -2.979 1 90.94 34 ALA B N 1
ATOM 1565 C CA . ALA B 1 34 ? -5.977 -24.203 -2.406 1 90.94 34 ALA B CA 1
ATOM 1566 C C . ALA B 1 34 ? -4.898 -24.141 -3.482 1 90.94 34 ALA B C 1
ATOM 1568 O O . ALA B 1 34 ? -3.801 -23.625 -3.246 1 90.94 34 ALA B O 1
ATOM 1569 N N . LYS B 1 35 ? -5.168 -24.766 -4.555 1 92.19 35 LYS B N 1
ATOM 1570 C CA . LYS B 1 35 ? -4.238 -24.688 -5.676 1 92.19 35 LYS B CA 1
ATOM 1571 C C . LYS B 1 35 ? -4.012 -23.25 -6.117 1 92.19 35 LYS B C 1
ATOM 1573 O O . LYS B 1 35 ? -2.875 -22.844 -6.371 1 92.19 35 LYS B O 1
ATOM 1578 N N . ALA B 1 36 ? -5.082 -22.469 -6.203 1 95.31 36 ALA B N 1
ATOM 1579 C CA . ALA B 1 36 ? -5 -21.047 -6.551 1 95.31 36 ALA B CA 1
ATOM 1580 C C . ALA B 1 36 ? -4.133 -20.297 -5.555 1 95.31 36 ALA B C 1
ATOM 1582 O O . ALA B 1 36 ? -3.295 -19.469 -5.949 1 95.31 36 ALA B O 1
ATOM 1583 N N . LYS B 1 37 ? -4.352 -20.578 -4.328 1 96.81 37 LYS B N 1
ATOM 1584 C CA . LYS B 1 37 ? -3.572 -19.906 -3.293 1 96.81 37 LYS B CA 1
ATOM 1585 C C . LYS B 1 37 ? -2.084 -20.203 -3.438 1 96.81 37 LYS B C 1
ATOM 1587 O O . LYS B 1 37 ? -1.239 -19.344 -3.182 1 96.81 37 LYS B O 1
ATOM 1592 N N . ARG B 1 38 ? -1.754 -21.406 -3.76 1 96.25 38 ARG B N 1
ATOM 1593 C CA . ARG B 1 38 ? -0.361 -21.797 -3.947 1 96.25 38 ARG B CA 1
ATOM 1594 C C . ARG B 1 38 ? 0.293 -20.984 -5.059 1 96.25 38 ARG B C 1
ATOM 1596 O O . ARG B 1 38 ? 1.468 -20.625 -4.961 1 96.25 38 ARG B O 1
ATOM 1603 N N . ILE B 1 39 ? -0.442 -20.734 -6.098 1 97.62 39 ILE B N 1
ATOM 1604 C CA . ILE B 1 39 ? 0.078 -19.938 -7.207 1 97.62 39 ILE B CA 1
ATOM 1605 C C . ILE B 1 39 ? 0.342 -18.5 -6.734 1 97.62 39 ILE B C 1
ATOM 1607 O O . ILE B 1 39 ? 1.361 -17.906 -7.09 1 97.62 39 ILE B O 1
ATOM 1611 N N . VAL B 1 40 ? -0.531 -17.953 -5.945 1 98.5 40 VAL B N 1
ATOM 1612 C CA . VAL B 1 40 ? -0.334 -16.625 -5.375 1 98.5 40 VAL B CA 1
ATOM 1613 C C . VAL B 1 40 ? 0.92 -16.609 -4.504 1 98.5 40 VAL B C 1
ATOM 1615 O O . VAL B 1 40 ? 1.743 -15.695 -4.598 1 98.5 40 VAL B O 1
ATOM 1618 N N . ASP B 1 41 ? 1.018 -17.625 -3.705 1 98.56 41 ASP B N 1
ATOM 1619 C CA . ASP B 1 41 ? 2.188 -17.75 -2.84 1 98.56 41 ASP B CA 1
ATOM 1620 C C . ASP B 1 41 ? 3.473 -17.828 -3.662 1 98.56 41 ASP B C 1
ATOM 1622 O O . ASP B 1 41 ? 4.461 -17.172 -3.336 1 98.56 41 ASP B O 1
ATOM 1626 N N . GLN B 1 42 ? 3.457 -18.625 -4.66 1 98.44 42 GLN B N 1
ATOM 1627 C CA . GLN B 1 42 ? 4.613 -18.75 -5.539 1 98.44 42 GLN B CA 1
ATOM 1628 C C . GLN B 1 42 ? 4.961 -17.406 -6.188 1 98.44 42 GLN B C 1
ATOM 1630 O O . GLN B 1 42 ? 6.133 -17.031 -6.254 1 98.44 42 GLN B O 1
ATOM 1635 N N . PHE B 1 43 ? 4.008 -16.75 -6.688 1 98.69 43 PHE B N 1
ATOM 1636 C CA . PHE B 1 43 ? 4.195 -15.453 -7.312 1 98.69 43 PHE B CA 1
ATOM 1637 C C . PHE B 1 43 ? 4.906 -14.5 -6.359 1 98.69 43 PHE B C 1
ATOM 1639 O O . PHE B 1 43 ? 5.922 -13.898 -6.719 1 98.69 43 PHE B O 1
ATOM 1646 N N . TYR B 1 44 ? 4.422 -14.414 -5.156 1 98.38 44 TYR B N 1
ATOM 1647 C CA . TYR B 1 44 ? 4.945 -13.406 -4.242 1 98.38 44 TYR B CA 1
ATOM 1648 C C . TYR B 1 44 ? 6.242 -13.875 -3.596 1 98.38 44 TYR B C 1
ATOM 1650 O O . TYR B 1 44 ? 7.023 -13.062 -3.094 1 98.38 44 TYR B O 1
ATOM 1658 N N . THR B 1 45 ? 6.473 -15.133 -3.598 1 98 45 THR B N 1
ATOM 1659 C CA . THR B 1 45 ? 7.801 -15.617 -3.24 1 98 45 THR B CA 1
ATOM 1660 C C . THR B 1 45 ? 8.844 -15.133 -4.242 1 98 45 THR B C 1
ATOM 1662 O O . THR B 1 45 ? 9.914 -14.672 -3.855 1 98 45 THR B O 1
ATOM 1665 N N . TYR B 1 46 ? 8.523 -15.25 -5.523 1 98.06 46 TYR B N 1
ATOM 1666 C CA . TYR B 1 46 ? 9.406 -14.742 -6.562 1 98.06 46 TYR B CA 1
ATOM 1667 C C . TYR B 1 46 ? 9.617 -13.234 -6.41 1 98.06 46 TYR B C 1
ATOM 1669 O O . TYR B 1 46 ? 10.742 -12.742 -6.527 1 98.06 46 TYR B O 1
ATOM 1677 N N . GLU B 1 47 ? 8.555 -12.523 -6.191 1 97.19 47 GLU B N 1
ATOM 1678 C CA . GLU B 1 47 ? 8.633 -11.078 -6.012 1 97.19 47 GLU B CA 1
ATOM 1679 C C . GLU B 1 47 ? 9.523 -10.711 -4.828 1 97.19 47 GLU B C 1
ATOM 1681 O O . GLU B 1 47 ? 10.305 -9.758 -4.902 1 97.19 47 GLU B O 1
ATOM 1686 N N . GLN B 1 48 ? 9.328 -11.453 -3.766 1 96 48 GLN B N 1
ATOM 1687 C CA . GLN B 1 48 ? 10.109 -11.234 -2.555 1 96 48 GLN B CA 1
ATOM 1688 C C . GLN B 1 48 ? 11.602 -11.414 -2.82 1 96 48 GLN B C 1
ATOM 1690 O O . GLN B 1 48 ? 12.43 -10.68 -2.279 1 96 48 GLN B O 1
ATOM 1695 N N . LYS B 1 49 ? 11.906 -12.312 -3.684 1 95.44 49 LYS B N 1
ATOM 1696 C CA . LYS B 1 49 ? 13.289 -12.656 -3.99 1 95.44 49 LYS B CA 1
ATOM 1697 C C . LYS B 1 49 ? 13.836 -11.781 -5.117 1 95.44 49 LYS B C 1
ATOM 1699 O O . LYS B 1 49 ? 14.977 -11.953 -5.543 1 95.44 49 LYS B O 1
ATOM 1704 N N . GLY B 1 50 ? 13.047 -10.977 -5.66 1 95 50 GLY B N 1
ATOM 1705 C CA . GLY B 1 50 ? 13.469 -10.117 -6.762 1 95 50 GLY B CA 1
ATOM 1706 C C . GLY B 1 50 ? 13.531 -10.844 -8.094 1 95 50 GLY B C 1
ATOM 1707 O O . GLY B 1 50 ? 14.203 -10.398 -9.016 1 95 50 GLY B O 1
ATOM 1708 N N . GLU B 1 51 ? 12.969 -11.984 -8.117 1 97.44 51 GLU B N 1
ATOM 1709 C CA . GLU B 1 51 ? 12.898 -12.75 -9.352 1 97.44 51 GLU B CA 1
ATOM 1710 C C . GLU B 1 51 ? 11.672 -12.367 -10.18 1 97.44 51 GLU B C 1
ATOM 1712 O O . GLU B 1 51 ? 10.805 -13.203 -10.438 1 97.44 51 GLU B O 1
ATOM 1717 N N . PHE B 1 52 ? 11.688 -11.258 -10.711 1 97.88 52 PHE B N 1
ATOM 1718 C CA . PHE B 1 52 ? 10.516 -10.656 -11.336 1 97.88 52 PHE B CA 1
ATOM 1719 C C . PHE B 1 52 ? 10.227 -11.312 -12.68 1 97.88 52 PHE B C 1
ATOM 1721 O O . PHE B 1 52 ? 9.078 -11.344 -13.125 1 97.88 52 PHE B O 1
ATOM 1728 N N . GLY B 1 53 ? 11.234 -11.789 -13.305 1 98.25 53 GLY B N 1
ATOM 1729 C CA . GLY B 1 53 ? 10.992 -12.531 -14.531 1 98.25 53 GLY B CA 1
ATOM 1730 C C . GLY B 1 53 ? 10.125 -13.758 -14.32 1 98.25 53 GLY B C 1
ATOM 1731 O O . GLY B 1 53 ? 9.25 -14.055 -15.133 1 98.25 53 GLY B O 1
ATOM 1732 N N . LYS B 1 54 ? 10.406 -14.453 -13.273 1 98.31 54 LYS B N 1
ATOM 1733 C CA . LYS B 1 54 ? 9.656 -15.664 -12.961 1 98.31 54 LYS B CA 1
ATOM 1734 C C . LYS B 1 54 ? 8.227 -15.336 -12.547 1 98.31 54 LYS B C 1
ATOM 1736 O O . LYS B 1 54 ? 7.289 -16.047 -12.922 1 98.31 54 LYS B O 1
ATOM 1741 N N . SER B 1 55 ? 8.062 -14.258 -11.758 1 98.31 55 SER B N 1
ATOM 1742 C CA . SER B 1 55 ? 6.699 -13.891 -11.375 1 98.31 55 SER B CA 1
ATOM 1743 C C . SER B 1 55 ? 5.891 -13.438 -12.586 1 98.31 55 SER B C 1
ATOM 1745 O O . SER B 1 55 ? 4.695 -13.727 -12.688 1 98.31 55 SER B O 1
ATOM 1747 N N . TRP B 1 56 ? 6.559 -12.75 -13.492 1 98.56 56 TRP B N 1
ATOM 1748 C CA . TRP B 1 56 ? 5.895 -12.312 -14.719 1 98.56 56 TRP B CA 1
ATOM 1749 C C . TRP B 1 56 ? 5.328 -13.5 -15.484 1 98.56 56 TRP B C 1
ATOM 1751 O O . TRP B 1 56 ? 4.242 -13.414 -16.062 1 98.56 56 TRP B O 1
ATOM 1761 N N . GLU B 1 57 ? 6.008 -14.633 -15.484 1 98 57 GLU B N 1
ATOM 1762 C CA . GLU B 1 57 ? 5.582 -15.82 -16.203 1 98 57 GLU B CA 1
ATOM 1763 C C . GLU B 1 57 ? 4.289 -16.391 -15.625 1 98 57 GLU B C 1
ATOM 1765 O O . GLU B 1 57 ? 3.574 -17.141 -16.297 1 98 57 GLU B O 1
ATOM 1770 N N . LEU B 1 58 ? 3.965 -16.047 -14.391 1 98.19 58 LEU B N 1
ATOM 1771 C CA . LEU B 1 58 ? 2.775 -16.578 -13.727 1 98.19 58 LEU B CA 1
ATOM 1772 C C . LEU B 1 58 ? 1.56 -15.695 -14.016 1 98.19 58 LEU B C 1
ATOM 1774 O O . LEU B 1 58 ? 0.436 -16.047 -13.648 1 98.19 58 LEU B O 1
ATOM 1778 N N . LEU B 1 59 ? 1.773 -14.617 -14.695 1 97.88 59 LEU B N 1
ATOM 1779 C CA . LEU B 1 59 ? 0.676 -13.711 -15.016 1 97.88 59 LEU B CA 1
ATOM 1780 C C . LEU B 1 59 ? -0.101 -14.211 -16.234 1 97.88 59 LEU B C 1
ATOM 1782 O O . LEU B 1 59 ? 0.473 -14.836 -17.125 1 97.88 59 LEU B O 1
ATOM 1786 N N . HIS B 1 60 ? -1.352 -13.906 -16.219 1 96.12 60 HIS B N 1
ATOM 1787 C CA . HIS B 1 60 ? -2.23 -14.172 -17.344 1 96.12 60 HIS B CA 1
ATOM 1788 C C . HIS B 1 60 ? -1.77 -13.414 -18.594 1 96.12 60 HIS B C 1
ATOM 1790 O O . HIS B 1 60 ? -1.168 -12.344 -18.484 1 96.12 60 HIS B O 1
ATOM 1796 N N . GLU B 1 61 ? -2.096 -13.906 -19.75 1 94.25 61 GLU B N 1
ATOM 1797 C CA . GLU B 1 61 ? -1.721 -13.297 -21.016 1 94.25 61 GLU B CA 1
ATOM 1798 C C . GLU B 1 61 ? -2.223 -11.859 -21.125 1 94.25 61 GLU B C 1
ATOM 1800 O O . GLU B 1 61 ? -1.536 -10.992 -21.672 1 94.25 61 GLU B O 1
ATOM 1805 N N . ALA B 1 62 ? -3.383 -11.609 -20.594 1 92.88 62 ALA B N 1
ATOM 1806 C CA . ALA B 1 62 ? -3.93 -10.25 -20.594 1 92.88 62 ALA B CA 1
ATOM 1807 C C . ALA B 1 62 ? -3.008 -9.281 -19.859 1 92.88 62 ALA B C 1
ATOM 1809 O O . ALA B 1 62 ? -2.906 -8.109 -20.234 1 92.88 62 ALA B O 1
ATOM 1810 N N . MET B 1 63 ? -2.344 -9.781 -18.812 1 95.69 63 MET B N 1
ATOM 1811 C CA . MET B 1 63 ? -1.381 -8.969 -18.078 1 95.69 63 MET B CA 1
ATOM 1812 C C . MET B 1 63 ? -0.12 -8.742 -18.906 1 95.69 63 MET B C 1
ATOM 1814 O O . MET B 1 63 ? 0.477 -7.664 -18.844 1 95.69 63 MET B O 1
ATOM 1818 N N . HIS B 1 64 ? 0.253 -9.75 -19.641 1 96.56 64 HIS B N 1
ATOM 1819 C CA . HIS B 1 64 ? 1.419 -9.617 -20.5 1 96.56 64 HIS B CA 1
ATOM 1820 C C . HIS B 1 64 ? 1.213 -8.516 -21.531 1 96.56 64 HIS B C 1
ATOM 1822 O O . HIS B 1 64 ? 2.168 -7.852 -21.938 1 96.56 64 HIS B O 1
ATOM 1828 N N . GLN B 1 65 ? 0.038 -8.344 -21.953 1 93.62 65 GLN B N 1
ATOM 1829 C CA . GLN B 1 65 ? -0.282 -7.281 -22.906 1 93.62 65 GLN B CA 1
ATOM 1830 C C . GLN B 1 65 ? -0.108 -5.906 -22.266 1 93.62 65 GLN B C 1
ATOM 1832 O O . GLN B 1 65 ? 0.192 -4.93 -22.953 1 93.62 65 GLN B O 1
ATOM 1837 N N . ARG B 1 66 ? -0.253 -5.875 -20.984 1 93.31 66 ARG B N 1
ATOM 1838 C CA . ARG B 1 66 ? -0.129 -4.617 -20.266 1 93.31 66 ARG B CA 1
ATOM 1839 C C . ARG B 1 66 ? 1.321 -4.348 -19.875 1 93.31 66 ARG B C 1
ATOM 1841 O O . ARG B 1 66 ? 1.723 -3.193 -19.719 1 93.31 66 ARG B O 1
ATOM 1848 N N . PHE B 1 67 ? 2.021 -5.48 -19.672 1 96.62 67 PHE B N 1
ATOM 1849 C CA . PHE B 1 67 ? 3.4 -5.375 -19.203 1 96.62 67 PHE B CA 1
ATOM 1850 C C . PHE B 1 67 ? 4.324 -6.246 -20.047 1 96.62 67 PHE B C 1
ATOM 1852 O O . PHE B 1 67 ? 4.305 -7.473 -19.938 1 96.62 67 PHE B O 1
ATOM 1859 N N . GLU B 1 68 ? 5.176 -5.555 -20.797 1 97.62 68 GLU B N 1
ATOM 1860 C CA . GLU B 1 68 ? 6.277 -6.324 -21.375 1 97.62 68 GLU B CA 1
ATOM 1861 C C . GLU B 1 68 ? 7.227 -6.816 -20.281 1 97.62 68 GLU B C 1
ATOM 1863 O O . GLU B 1 68 ? 7.48 -6.113 -19.312 1 97.62 68 GLU B O 1
ATOM 1868 N N . LYS B 1 69 ? 7.816 -7.992 -20.547 1 97.88 69 LYS B N 1
ATOM 1869 C CA . LYS B 1 69 ? 8.586 -8.648 -19.484 1 97.88 69 LYS B CA 1
ATOM 1870 C C . LYS B 1 69 ? 9.695 -7.734 -18.969 1 97.88 69 LYS B C 1
ATOM 1872 O O . LYS B 1 69 ? 9.844 -7.551 -17.766 1 97.88 69 LYS B O 1
ATOM 1877 N N . GLY B 1 70 ? 10.492 -7.191 -19.875 1 97.81 70 GLY B N 1
ATOM 1878 C CA . GLY B 1 70 ? 11.586 -6.316 -19.484 1 97.81 70 GLY B CA 1
ATOM 1879 C C . GLY B 1 70 ? 11.117 -5.098 -18.703 1 97.81 70 GLY B C 1
ATOM 1880 O O . GLY B 1 70 ? 11.711 -4.738 -17.688 1 97.81 70 GLY B O 1
ATOM 1881 N N . SER B 1 71 ? 10.094 -4.457 -19.172 1 97.19 71 SER B N 1
ATOM 1882 C CA . SER B 1 71 ? 9.531 -3.281 -18.516 1 97.19 71 SER B CA 1
ATOM 1883 C C . SER B 1 71 ? 8.961 -3.631 -17.141 1 97.19 71 SER B C 1
ATOM 1885 O O . SER B 1 71 ? 9.078 -2.848 -16.188 1 97.19 71 SER B O 1
ATOM 1887 N N . TYR B 1 72 ? 8.367 -4.793 -17.141 1 98.19 72 TYR B N 1
ATOM 1888 C CA . TYR B 1 72 ? 7.836 -5.273 -15.867 1 98.19 72 TYR B CA 1
ATOM 1889 C C . TYR B 1 72 ? 8.945 -5.43 -14.836 1 98.19 72 TYR B C 1
ATOM 1891 O O . TYR B 1 72 ? 8.836 -4.926 -13.711 1 98.19 72 TYR B O 1
ATOM 1899 N N . ILE B 1 73 ? 9.961 -6.078 -15.219 1 98 73 ILE B N 1
ATOM 1900 C CA . ILE B 1 73 ? 11.086 -6.348 -14.328 1 98 73 ILE B CA 1
ATOM 1901 C C . ILE B 1 73 ? 11.672 -5.031 -13.82 1 98 73 ILE B C 1
ATOM 1903 O O . ILE B 1 73 ? 11.883 -4.859 -12.617 1 98 73 ILE B O 1
ATOM 1907 N N . GLN B 1 74 ? 11.883 -4.16 -14.688 1 96.81 74 GLN B N 1
ATOM 1908 C CA . GLN B 1 74 ? 12.469 -2.873 -14.328 1 96.81 74 GLN B CA 1
ATOM 1909 C C . GLN B 1 74 ? 11.539 -2.086 -13.406 1 96.81 74 GLN B C 1
ATOM 1911 O O . GLN B 1 74 ? 11.992 -1.492 -12.422 1 96.81 74 GLN B O 1
ATOM 1916 N N . ASP B 1 75 ? 10.383 -2.104 -13.758 1 96.88 75 ASP B N 1
ATOM 1917 C CA . ASP B 1 75 ? 9.398 -1.344 -12.992 1 96.88 75 ASP B CA 1
ATOM 1918 C C . ASP B 1 75 ? 9.266 -1.887 -11.57 1 96.88 75 ASP B C 1
ATOM 1920 O O . ASP B 1 75 ? 9.25 -1.119 -10.609 1 96.88 75 ASP B O 1
ATOM 1924 N N . ARG B 1 76 ? 9.133 -3.193 -11.461 1 96.62 76 ARG B N 1
ATOM 1925 C CA . ARG B 1 76 ? 9 -3.814 -10.148 1 96.62 76 ARG B CA 1
ATOM 1926 C C . ARG B 1 76 ? 10.211 -3.504 -9.273 1 96.62 76 ARG B C 1
ATOM 1928 O O . ARG B 1 76 ? 10.062 -3.113 -8.109 1 96.62 76 ARG B O 1
ATOM 1935 N N . ALA B 1 77 ? 11.336 -3.625 -9.828 1 95.56 77 ALA B N 1
ATOM 1936 C CA . ALA B 1 77 ? 12.57 -3.365 -9.086 1 95.56 77 ALA B CA 1
ATOM 1937 C C . ALA B 1 77 ? 12.656 -1.9 -8.664 1 95.56 77 ALA B C 1
ATOM 1939 O O . ALA B 1 77 ? 12.961 -1.599 -7.512 1 95.56 77 ALA B O 1
ATOM 1940 N N . HIS B 1 78 ? 12.391 -1.058 -9.617 1 95.75 78 HIS B N 1
ATOM 1941 C CA . HIS B 1 78 ? 12.523 0.376 -9.383 1 95.75 78 HIS B CA 1
ATOM 1942 C C . HIS B 1 78 ? 11.539 0.856 -8.328 1 95.75 78 HIS B C 1
ATOM 1944 O O . HIS B 1 78 ? 11.898 1.63 -7.438 1 95.75 78 HIS B O 1
ATOM 1950 N N . THR B 1 79 ? 10.383 0.383 -8.352 1 94.88 79 THR B N 1
ATOM 1951 C CA . THR B 1 79 ? 9.328 0.844 -7.449 1 94.88 79 THR B CA 1
ATOM 1952 C C . THR B 1 79 ? 9.453 0.169 -6.086 1 94.88 79 THR B C 1
ATOM 1954 O O . THR B 1 79 ? 9.617 0.841 -5.066 1 94.88 79 THR B O 1
ATOM 1957 N N . PHE B 1 80 ? 9.461 -1.183 -6.035 1 95.12 80 PHE B N 1
ATOM 1958 C CA . PHE B 1 80 ? 9.211 -1.932 -4.809 1 95.12 80 PHE B CA 1
ATOM 1959 C C . PHE B 1 80 ? 10.508 -2.215 -4.066 1 95.12 80 PHE B C 1
ATOM 1961 O O . PHE B 1 80 ? 10.492 -2.57 -2.887 1 95.12 80 PHE B O 1
ATOM 1968 N N . ILE B 1 81 ? 11.586 -2.016 -4.734 1 91.06 81 ILE B N 1
ATOM 1969 C CA . ILE B 1 81 ? 12.875 -2.102 -4.066 1 91.06 81 ILE B CA 1
ATOM 1970 C C . ILE B 1 81 ? 13.492 -0.71 -3.961 1 91.06 81 ILE B C 1
ATOM 1972 O O . ILE B 1 81 ? 13.82 -0.249 -2.863 1 91.06 81 ILE B O 1
ATOM 1976 N N . GLY B 1 82 ? 13.664 -0.008 -5.117 1 92.06 82 GLY B N 1
ATOM 1977 C CA . GLY B 1 82 ? 14.305 1.299 -5.176 1 92.06 82 GLY B CA 1
ATOM 1978 C C . GLY B 1 82 ? 13.57 2.355 -4.371 1 92.06 82 GLY B C 1
ATOM 1979 O O . GLY B 1 82 ? 14.055 2.791 -3.324 1 92.06 82 GLY B O 1
ATOM 1980 N N . HIS B 1 83 ? 12.367 2.631 -4.809 1 94 83 HIS B N 1
ATOM 1981 C CA . HIS B 1 83 ? 11.633 3.725 -4.188 1 94 83 HIS B CA 1
ATOM 1982 C C . HIS B 1 83 ? 11.18 3.354 -2.781 1 94 83 HIS B C 1
ATOM 1984 O O . HIS B 1 83 ? 11.203 4.188 -1.874 1 94 83 HIS B O 1
ATOM 1990 N N . PHE B 1 84 ? 10.75 2.133 -2.541 1 94.94 84 PHE B N 1
ATOM 1991 C CA . PHE B 1 84 ? 10.273 1.721 -1.226 1 94.94 84 PHE B CA 1
ATOM 1992 C C . PHE B 1 84 ? 11.438 1.556 -0.258 1 94.94 84 PHE B C 1
ATOM 1994 O O . PHE B 1 84 ? 11.25 1.537 0.959 1 94.94 84 PHE B O 1
ATOM 2001 N N . GLY B 1 85 ? 12.695 1.424 -0.881 1 90.81 85 GLY B N 1
ATOM 2002 C CA . GLY B 1 85 ? 13.891 1.436 -0.052 1 90.81 85 GLY B CA 1
ATOM 2003 C C . GLY B 1 85 ? 14.008 0.213 0.838 1 90.81 85 GLY B C 1
ATOM 2004 O O . GLY B 1 85 ? 14.445 0.315 1.986 1 90.81 85 GLY B O 1
ATOM 2005 N N . ALA B 1 86 ? 13.43 -0.858 0.495 1 88.06 86 ALA B N 1
ATOM 2006 C CA . ALA B 1 86 ? 13.5 -2.133 1.203 1 88.06 86 ALA B CA 1
ATOM 2007 C C . ALA B 1 86 ? 13.922 -3.26 0.264 1 88.06 86 ALA B C 1
ATOM 2009 O O . ALA B 1 86 ? 13.453 -3.338 -0.874 1 88.06 86 ALA B O 1
ATOM 2010 N N . GLU B 1 87 ? 14.711 -4.094 0.772 1 84.69 87 GLU B N 1
ATOM 2011 C CA . GLU B 1 87 ? 15.211 -5.191 -0.05 1 84.69 87 GLU B CA 1
ATOM 2012 C C . GLU B 1 87 ? 14.18 -6.312 -0.154 1 84.69 87 GLU B C 1
ATOM 2014 O O . GLU B 1 87 ? 14.203 -7.094 -1.107 1 84.69 87 GLU B O 1
ATOM 2019 N N . THR B 1 88 ? 13.469 -6.383 0.894 1 90.12 88 THR B N 1
ATOM 2020 C CA . THR B 1 88 ? 12.461 -7.441 0.931 1 90.12 88 THR B CA 1
ATOM 2021 C C . THR B 1 88 ? 11.227 -6.988 1.71 1 90.12 88 THR B C 1
ATOM 2023 O O . THR B 1 88 ? 11.148 -5.836 2.145 1 90.12 88 THR B O 1
ATOM 2026 N N . PHE B 1 89 ? 10.227 -7.789 1.651 1 96.44 89 PHE B N 1
ATOM 2027 C CA . PHE B 1 89 ? 8.977 -7.562 2.377 1 96.44 89 PHE B CA 1
ATOM 2028 C C . PHE B 1 89 ? 8.422 -8.875 2.918 1 96.44 89 PHE B C 1
ATOM 2030 O O . PHE B 1 89 ? 8.883 -9.953 2.539 1 96.44 89 PHE B O 1
ATOM 2037 N N . THR B 1 90 ? 7.605 -8.82 3.895 1 96.88 90 THR B N 1
ATOM 2038 C CA . THR B 1 90 ? 6.766 -9.945 4.277 1 96.88 90 THR B CA 1
ATOM 2039 C C . THR B 1 90 ? 5.363 -9.797 3.701 1 96.88 90 THR B C 1
ATOM 2041 O O . THR B 1 90 ? 4.969 -8.711 3.279 1 96.88 90 THR B O 1
ATOM 2044 N N . TYR B 1 91 ? 4.691 -10.945 3.576 1 98.06 91 TYR B N 1
ATOM 2045 C CA . TYR B 1 91 ? 3.348 -10.812 3.025 1 98.06 91 TYR B CA 1
ATOM 2046 C C . TYR B 1 91 ? 2.404 -11.836 3.641 1 98.06 91 TYR B C 1
ATOM 2048 O O . TYR B 1 91 ? 2.85 -12.852 4.188 1 98.06 91 TYR B O 1
ATOM 2056 N N . LYS B 1 92 ? 1.188 -11.484 3.66 1 98.38 92 LYS B N 1
ATOM 2057 C CA . LYS B 1 92 ? 0.078 -12.344 4.07 1 98.38 92 LYS B CA 1
ATOM 2058 C C . LYS B 1 92 ? -0.958 -12.469 2.959 1 98.38 92 LYS B C 1
ATOM 2060 O O . LYS B 1 92 ? -1.265 -11.492 2.273 1 98.38 92 LYS B O 1
ATOM 2065 N N . ILE B 1 93 ? -1.464 -13.688 2.779 1 98.25 93 ILE B N 1
ATOM 2066 C CA . ILE B 1 93 ? -2.488 -13.961 1.778 1 98.25 93 ILE B CA 1
ATOM 2067 C C . ILE B 1 93 ? -3.807 -14.312 2.469 1 98.25 93 ILE B C 1
ATOM 2069 O O . ILE B 1 93 ? -3.863 -15.234 3.283 1 98.25 93 ILE B O 1
ATOM 2073 N N . ASP B 1 94 ? -4.816 -13.609 2.133 1 97.94 94 ASP B N 1
ATOM 2074 C CA . ASP B 1 94 ? -6.152 -13.875 2.656 1 97.94 94 ASP B CA 1
ATOM 2075 C C . ASP B 1 94 ? -7.156 -14.07 1.522 1 97.94 94 ASP B C 1
ATOM 2077 O O . ASP B 1 94 ? -6.934 -13.617 0.4 1 97.94 94 ASP B O 1
ATOM 2081 N N . GLY B 1 95 ? -8.172 -14.797 1.878 1 96.62 95 GLY B N 1
ATOM 2082 C CA . GLY B 1 95 ? -9.25 -14.977 0.915 1 96.62 95 GLY B CA 1
ATOM 2083 C C . GLY B 1 95 ? -9.25 -16.344 0.268 1 96.62 95 GLY B C 1
ATOM 2084 O O . GLY B 1 95 ? -8.922 -17.344 0.914 1 96.62 95 GLY B O 1
ATOM 2085 N N . GLY B 1 96 ? -9.852 -16.344 -1.051 1 94.81 96 GLY B N 1
ATOM 2086 C CA . GLY B 1 96 ? -10.016 -17.578 -1.795 1 94.81 96 GLY B CA 1
ATOM 2087 C C . GLY B 1 96 ? -11.445 -17.812 -2.258 1 94.81 96 GLY B C 1
ATOM 2088 O O . GLY B 1 96 ? -11.812 -18.938 -2.617 1 94.81 96 GLY B O 1
ATOM 2089 N N . LYS B 1 97 ? -12.172 -16.75 -2.176 1 94.69 97 LYS B N 1
ATOM 2090 C CA . LYS B 1 97 ? -13.57 -16.859 -2.602 1 94.69 97 LYS B CA 1
ATOM 2091 C C . LYS B 1 97 ? -13.672 -16.953 -4.121 1 94.69 97 LYS B C 1
ATOM 2093 O O . LYS B 1 97 ? -13.008 -16.219 -4.844 1 94.69 97 LYS B O 1
ATOM 2098 N N . LYS B 1 98 ? -14.523 -17.781 -4.523 1 94.88 98 LYS B N 1
ATOM 2099 C CA . LYS B 1 98 ? -14.75 -17.953 -5.957 1 94.88 98 LYS B CA 1
ATOM 2100 C C . LYS B 1 98 ? -15.688 -16.875 -6.5 1 94.88 98 LYS B C 1
ATOM 2102 O O . LYS B 1 98 ? -16.719 -16.578 -5.895 1 94.88 98 LYS B O 1
ATOM 2107 N N . LYS B 1 99 ? -15.242 -16.281 -7.574 1 94.12 99 LYS B N 1
ATOM 2108 C CA . LYS B 1 99 ? -16.062 -15.32 -8.32 1 94.12 99 LYS B CA 1
ATOM 2109 C C . LYS B 1 99 ? -16.406 -15.852 -9.711 1 94.12 99 LYS B C 1
ATOM 2111 O O . LYS B 1 99 ? -15.5 -16.172 -10.492 1 94.12 99 LYS B O 1
ATOM 2116 N N . THR B 1 100 ? -17.656 -15.883 -9.984 1 92.69 100 THR B N 1
ATOM 2117 C CA . THR B 1 100 ? -18.078 -16.375 -11.297 1 92.69 100 THR B CA 1
ATOM 2118 C C . THR B 1 100 ? -18.266 -15.211 -12.273 1 92.69 100 THR B C 1
ATOM 2120 O O . THR B 1 100 ? -18.625 -14.102 -11.875 1 92.69 100 THR B O 1
ATOM 2123 N N . ASN B 1 101 ? -17.969 -15.445 -13.516 1 90.62 101 ASN B N 1
ATOM 2124 C CA . ASN B 1 101 ? -18.094 -14.461 -14.586 1 90.62 101 ASN B CA 1
ATOM 2125 C C . ASN B 1 101 ? -17.328 -13.18 -14.25 1 90.62 101 ASN B C 1
ATOM 2127 O O . ASN B 1 101 ? -17.875 -12.078 -14.383 1 90.62 101 ASN B O 1
ATOM 2131 N N . TRP B 1 102 ? -16.188 -13.359 -13.75 1 92.19 102 TRP B N 1
ATOM 2132 C CA . TRP B 1 102 ? -15.359 -12.234 -13.32 1 92.19 102 TRP B CA 1
ATOM 2133 C C . TRP B 1 102 ? -14.742 -11.523 -14.516 1 92.19 102 TRP B C 1
ATOM 2135 O O . TRP B 1 102 ? -14.297 -12.172 -15.469 1 92.19 102 TRP B O 1
ATOM 2145 N N . LYS B 1 103 ? -14.703 -10.188 -14.414 1 91.31 103 LYS B N 1
ATOM 2146 C CA . LYS B 1 103 ? -14.117 -9.352 -15.461 1 91.31 103 LYS B CA 1
ATOM 2147 C C . LYS B 1 103 ? -12.93 -8.555 -14.93 1 91.31 103 LYS B C 1
ATOM 2149 O O . LYS B 1 103 ? -12.969 -8.047 -13.805 1 91.31 103 LYS B O 1
ATOM 2154 N N . MET B 1 104 ? -11.898 -8.484 -15.758 1 90.69 104 MET B N 1
ATOM 2155 C CA . MET B 1 104 ? -10.711 -7.711 -15.383 1 90.69 104 MET B CA 1
ATOM 2156 C C . MET B 1 104 ? -10.992 -6.215 -15.453 1 90.69 104 MET B C 1
ATOM 2158 O O . MET B 1 104 ? -10.508 -5.445 -14.625 1 90.69 104 MET B O 1
ATOM 2162 N N . GLN B 1 105 ? -11.711 -5.855 -16.516 1 89.69 105 GLN B N 1
ATOM 2163 C CA . GLN B 1 105 ? -12.148 -4.477 -16.719 1 89.69 105 GLN B CA 1
ATOM 2164 C C . GLN B 1 105 ? -13.664 -4.402 -16.891 1 89.69 105 GLN B C 1
ATOM 2166 O O . GLN B 1 105 ? -14.297 -5.379 -17.297 1 89.69 105 GLN B O 1
ATOM 2171 N N . LYS B 1 106 ? -14.219 -3.287 -16.641 1 85.19 106 LYS B N 1
ATOM 2172 C CA . LYS B 1 106 ? -15.672 -3.109 -16.688 1 85.19 106 LYS B CA 1
ATOM 2173 C C . LYS B 1 106 ? -16.219 -3.52 -18.047 1 85.19 106 LYS B C 1
ATOM 2175 O O . LYS B 1 106 ? -17.234 -4.211 -18.141 1 85.19 106 LYS B O 1
ATOM 2180 N N . GLU B 1 107 ? -15.508 -3.176 -19.109 1 85.44 107 GLU B N 1
ATOM 2181 C CA . GLU B 1 107 ? -16.031 -3.396 -20.453 1 85.44 107 GLU B CA 1
ATOM 2182 C C . GLU B 1 107 ? -15.438 -4.656 -21.078 1 85.44 107 GLU B C 1
ATOM 2184 O O . GLU B 1 107 ? -15.711 -4.969 -22.234 1 85.44 107 GLU B O 1
ATOM 2189 N N . SER B 1 108 ? -14.75 -5.383 -20.328 1 84.62 108 SER B N 1
ATOM 2190 C CA . SER B 1 108 ? -14.102 -6.559 -20.891 1 84.62 108 SER B CA 1
ATOM 2191 C C . SER B 1 108 ? -15.023 -7.777 -20.828 1 84.62 108 SER B C 1
ATOM 2193 O O . SER B 1 108 ? -16.016 -7.773 -20.094 1 84.62 108 SER B O 1
ATOM 2195 N N . GLU B 1 109 ? -14.75 -8.695 -21.688 1 87.38 109 GLU B N 1
ATOM 2196 C CA . GLU B 1 109 ? -15.43 -9.984 -21.594 1 87.38 109 GLU B CA 1
ATOM 2197 C C . GLU B 1 109 ? -15.016 -10.727 -20.328 1 87.38 109 GLU B C 1
ATOM 2199 O O . GLU B 1 109 ? -13.867 -10.641 -19.891 1 87.38 109 GLU B O 1
ATOM 2204 N N . PRO B 1 110 ? -15.992 -11.43 -19.797 1 90.94 110 PRO B N 1
ATOM 2205 C CA . PRO B 1 110 ? -15.633 -12.219 -18.609 1 90.94 110 PRO B CA 1
ATOM 2206 C C . PRO B 1 110 ? -14.562 -13.273 -18.906 1 90.94 110 PRO B C 1
ATOM 2208 O O . PRO B 1 110 ? -14.547 -13.859 -19.984 1 90.94 110 PRO B O 1
ATOM 2211 N N . ILE B 1 111 ? -13.672 -13.445 -18.016 1 86 111 ILE B N 1
ATOM 2212 C CA . ILE B 1 111 ? -12.609 -14.43 -18.156 1 86 111 ILE B CA 1
ATOM 2213 C C . ILE B 1 111 ? -13.078 -15.781 -17.609 1 86 111 ILE B C 1
ATOM 2215 O O . ILE B 1 111 ? -12.516 -16.828 -17.938 1 86 111 ILE B O 1
ATOM 2219 N N . GLY B 1 112 ? -14.242 -15.844 -16.906 1 86.88 112 GLY B N 1
ATOM 2220 C CA . GLY B 1 112 ? -14.773 -17.047 -16.281 1 86.88 112 GLY B CA 1
ATOM 2221 C C . GLY B 1 112 ? -14.703 -17.016 -14.773 1 86.88 112 GLY B C 1
ATOM 2222 O O . GLY B 1 112 ? -14.922 -15.977 -14.156 1 86.88 112 GLY B O 1
ATOM 2223 N N . ASP B 1 113 ? -14.383 -18.188 -14.164 1 92.19 113 ASP B N 1
ATOM 2224 C CA . ASP B 1 113 ? -14.25 -18.281 -12.711 1 92.19 113 ASP B CA 1
ATOM 2225 C C . ASP B 1 113 ? -12.867 -17.828 -12.25 1 92.19 113 ASP B C 1
ATOM 2227 O O . ASP B 1 113 ? -11.867 -18.141 -12.906 1 92.19 113 ASP B O 1
ATOM 2231 N N . ALA B 1 114 ? -12.906 -17.062 -11.242 1 95.5 114 ALA B N 1
ATOM 2232 C CA . ALA B 1 114 ? -11.648 -16.609 -10.648 1 95.5 114 ALA B CA 1
ATOM 2233 C C . ALA B 1 114 ? -11.711 -16.672 -9.125 1 95.5 114 ALA B C 1
ATOM 2235 O O . ALA B 1 114 ? -12.781 -16.531 -8.531 1 95.5 114 ALA B O 1
ATOM 2236 N N . TYR B 1 115 ? -10.633 -17 -8.547 1 96.88 115 TYR B N 1
ATOM 2237 C CA . TYR B 1 115 ? -10.5 -16.969 -7.098 1 96.88 115 TYR B CA 1
ATOM 2238 C C . TYR B 1 115 ? -9.844 -15.656 -6.648 1 96.88 115 TYR B C 1
ATOM 2240 O O . TYR B 1 115 ? -8.781 -15.289 -7.145 1 96.88 115 TYR B O 1
ATOM 2248 N N . GLU B 1 116 ? -10.461 -15.016 -5.691 1 97.5 116 GLU B N 1
ATOM 2249 C CA . GLU B 1 116 ? -10.008 -13.703 -5.246 1 97.5 116 GLU B CA 1
ATOM 2250 C C . GLU B 1 116 ? -9.195 -13.805 -3.957 1 97.5 116 GLU B C 1
ATOM 2252 O O . GLU B 1 116 ? -9.648 -14.414 -2.982 1 97.5 116 GLU B O 1
ATOM 2257 N N . PHE B 1 117 ? -8.047 -13.156 -3.979 1 98.12 117 PHE B N 1
ATOM 2258 C CA . PHE B 1 117 ? -7.195 -13.078 -2.801 1 98.12 117 PHE B CA 1
ATOM 2259 C C . PHE B 1 117 ? -6.809 -11.625 -2.512 1 98.12 117 PHE B C 1
ATOM 2261 O O . PHE B 1 117 ? -6.762 -10.797 -3.424 1 98.12 117 PHE B O 1
ATOM 2268 N N . THR B 1 118 ? -6.617 -11.312 -1.314 1 98.19 118 THR B N 1
ATOM 2269 C CA . THR B 1 118 ? -6 -10.07 -0.872 1 98.19 118 THR B CA 1
ATOM 2270 C C . THR B 1 118 ? -4.598 -10.32 -0.33 1 98.19 118 THR B C 1
ATOM 2272 O O . THR B 1 118 ? -4.418 -11.117 0.599 1 98.19 118 THR B O 1
ATOM 2275 N N . VAL B 1 119 ? -3.686 -9.688 -0.96 1 98.44 119 VAL B N 1
ATOM 2276 C CA . VAL B 1 119 ? -2.309 -9.859 -0.508 1 98.44 119 VAL B CA 1
ATOM 2277 C C . VAL B 1 119 ? -1.8 -8.555 0.107 1 98.44 119 VAL B C 1
ATOM 2279 O O . VAL B 1 119 ? -1.816 -7.508 -0.542 1 98.44 119 VAL B O 1
ATOM 2282 N N . THR B 1 120 ? -1.373 -8.617 1.312 1 98.56 120 THR B N 1
ATOM 2283 C CA . THR B 1 120 ? -0.819 -7.465 2.01 1 98.56 120 THR B CA 1
ATOM 2284 C C . THR B 1 120 ? 0.683 -7.629 2.223 1 98.56 120 THR B C 1
ATOM 2286 O O . THR B 1 120 ? 1.117 -8.508 2.967 1 98.56 120 THR B O 1
ATOM 2289 N N . LYS B 1 121 ? 1.403 -6.84 1.537 1 97.94 121 LYS B N 1
ATOM 2290 C CA . LYS B 1 121 ? 2.848 -6.773 1.742 1 97.94 121 LYS B CA 1
ATOM 2291 C C . LYS B 1 121 ? 3.207 -5.75 2.816 1 97.94 121 LYS B C 1
ATOM 2293 O O . LYS B 1 121 ? 2.695 -4.629 2.807 1 97.94 121 LYS B O 1
ATOM 2298 N N . THR B 1 122 ? 4.059 -6.121 3.678 1 97.75 122 THR B N 1
ATOM 2299 C CA . THR B 1 122 ? 4.508 -5.227 4.738 1 97.75 122 THR B CA 1
ATOM 2300 C C . THR B 1 122 ? 5.969 -4.836 4.535 1 97.75 122 THR B C 1
ATOM 2302 O O . THR B 1 122 ? 6.828 -5.699 4.359 1 97.75 122 THR B O 1
ATOM 2305 N N . TYR B 1 123 ? 6.211 -3.521 4.578 1 96.75 123 TYR B N 1
ATOM 2306 C CA . TYR B 1 123 ? 7.539 -2.982 4.312 1 96.75 123 TYR B CA 1
ATOM 2307 C C . TYR B 1 123 ? 8.07 -2.211 5.516 1 96.75 123 TYR B C 1
ATOM 2309 O O . TYR B 1 123 ? 7.293 -1.601 6.258 1 96.75 123 TYR B O 1
ATOM 2317 N N . ARG B 1 124 ? 9.305 -2.262 5.719 1 94.19 124 ARG B N 1
ATOM 2318 C CA . ARG B 1 124 ? 10.102 -1.305 6.48 1 94.19 124 ARG B CA 1
ATOM 2319 C C . ARG B 1 124 ? 11.141 -0.633 5.594 1 94.19 124 ARG B C 1
ATOM 2321 O O . ARG B 1 124 ? 12.203 -1.203 5.336 1 94.19 124 ARG B O 1
ATOM 2328 N N . GLY B 1 125 ? 10.766 0.551 5.094 1 94.69 125 GLY B N 1
ATOM 2329 C CA . GLY B 1 125 ? 11.602 1.147 4.062 1 94.69 125 GLY B CA 1
ATOM 2330 C C . GLY B 1 125 ? 11.695 2.658 4.172 1 94.69 125 GLY B C 1
ATOM 2331 O O . GLY B 1 125 ? 11.727 3.205 5.277 1 94.69 125 GLY B O 1
ATOM 2332 N N . LYS B 1 126 ? 11.82 3.279 3.061 1 94.56 126 LYS B N 1
ATOM 2333 C CA . LYS B 1 126 ? 12.07 4.715 2.934 1 94.56 126 LYS B CA 1
ATOM 2334 C C . LYS B 1 126 ? 10.961 5.523 3.596 1 94.56 126 LYS B C 1
ATOM 2336 O O . LYS B 1 126 ? 11.219 6.574 4.188 1 94.56 126 LYS B O 1
ATOM 2341 N N . TYR B 1 127 ? 9.727 4.996 3.555 1 95.19 127 TYR B N 1
ATOM 2342 C CA . TYR B 1 127 ? 8.578 5.727 4.074 1 95.19 127 TYR B CA 1
ATOM 2343 C C . TYR B 1 127 ? 8.18 5.215 5.453 1 95.19 127 TYR B C 1
ATOM 2345 O O . TYR B 1 127 ? 7.039 5.395 5.883 1 95.19 127 TYR B O 1
ATOM 2353 N N . GLY B 1 128 ? 9.141 4.473 6.082 1 93.94 128 GLY B N 1
ATOM 2354 C CA . GLY B 1 128 ? 8.836 3.893 7.383 1 93.94 128 GLY B CA 1
ATOM 2355 C C . GLY B 1 128 ? 8.18 2.529 7.289 1 93.94 128 GLY B C 1
ATOM 2356 O O . GLY B 1 128 ? 8.547 1.712 6.441 1 93.94 128 GLY B O 1
ATOM 2357 N N . HIS B 1 129 ? 7.312 2.334 8.258 1 94.69 129 HIS B N 1
ATOM 2358 C CA . HIS B 1 129 ? 6.48 1.139 8.227 1 94.69 129 HIS B CA 1
ATOM 2359 C C . HIS B 1 129 ? 5.227 1.359 7.387 1 94.69 129 HIS B C 1
ATOM 2361 O O . HIS B 1 129 ? 4.441 2.271 7.66 1 94.69 129 HIS B O 1
ATOM 2367 N N . PHE B 1 130 ? 5.059 0.568 6.387 1 96.88 130 PHE B N 1
ATOM 2368 C CA . PHE B 1 130 ? 3.887 0.732 5.539 1 96.88 130 PHE B CA 1
ATOM 2369 C C . PHE B 1 130 ? 3.502 -0.589 4.883 1 96.88 130 PHE B C 1
ATOM 2371 O O . PHE B 1 130 ? 4.242 -1.571 4.977 1 96.88 130 PHE B O 1
ATOM 2378 N N . GLN B 1 131 ? 2.326 -0.573 4.297 1 98.06 131 GLN B N 1
ATOM 2379 C CA . GLN B 1 131 ? 1.805 -1.775 3.656 1 98.06 131 GLN B CA 1
ATOM 2380 C C . GLN B 1 131 ? 1.285 -1.471 2.254 1 98.06 131 GLN B C 1
ATOM 2382 O O . GLN B 1 131 ? 0.726 -0.399 2.014 1 98.06 131 GLN B O 1
ATOM 2387 N N . PHE B 1 132 ? 1.552 -2.357 1.414 1 98.19 132 PHE B N 1
ATOM 2388 C CA . PHE B 1 132 ? 0.987 -2.371 0.07 1 98.19 132 PHE B CA 1
ATOM 2389 C C . PHE B 1 132 ? 0.035 -3.549 -0.104 1 98.19 132 PHE B C 1
ATOM 2391 O O . PHE B 1 132 ? 0.453 -4.707 -0.044 1 98.19 132 PHE B O 1
ATOM 2398 N N . THR B 1 133 ? -1.262 -3.258 -0.323 1 98.25 133 THR B N 1
ATOM 2399 C CA . THR B 1 133 ? -2.279 -4.297 -0.446 1 98.25 133 THR B CA 1
ATOM 2400 C C . THR B 1 133 ? -2.801 -4.375 -1.877 1 98.25 133 THR B C 1
ATOM 2402 O O . THR B 1 133 ? -3.193 -3.361 -2.457 1 98.25 133 THR B O 1
ATOM 2405 N N . GLN B 1 134 ? -2.799 -5.543 -2.406 1 97.19 134 GLN B N 1
ATOM 2406 C CA . GLN B 1 134 ? -3.254 -5.766 -3.775 1 97.19 134 GLN B CA 1
ATOM 2407 C C . GLN B 1 134 ? -4.336 -6.844 -3.824 1 97.19 134 GLN B C 1
ATOM 2409 O O . GLN B 1 134 ? -4.234 -7.863 -3.139 1 97.19 134 GLN B O 1
ATOM 2414 N N . TYR B 1 135 ? -5.277 -6.645 -4.629 1 96.75 135 TYR B N 1
ATOM 2415 C CA . TYR B 1 135 ? -6.301 -7.641 -4.914 1 96.75 135 TYR B CA 1
ATOM 2416 C C . TYR B 1 135 ? -5.906 -8.5 -6.113 1 96.75 135 TYR B C 1
ATOM 2418 O O . TYR B 1 135 ? -5.703 -7.98 -7.215 1 96.75 135 TYR B O 1
ATOM 2426 N N . VAL B 1 136 ? -5.852 -9.758 -5.891 1 97.69 136 VAL B N 1
ATOM 2427 C CA . VAL B 1 136 ? -5.281 -10.695 -6.852 1 97.69 136 VAL B CA 1
ATOM 2428 C C . VAL B 1 136 ? -6.328 -11.734 -7.246 1 97.69 136 VAL B C 1
ATOM 2430 O O . VAL B 1 136 ? -7.02 -12.281 -6.383 1 97.69 136 VAL B O 1
ATOM 2433 N N . TYR B 1 137 ? -6.391 -11.984 -8.453 1 97.19 137 TYR B N 1
ATOM 2434 C CA . TYR B 1 137 ? -7.328 -12.977 -8.977 1 97.19 137 TYR B CA 1
ATOM 2435 C C . TYR B 1 137 ? -6.59 -14.094 -9.703 1 97.19 137 TYR B C 1
ATOM 2437 O O . TYR B 1 137 ? -5.633 -13.844 -10.438 1 97.19 137 TYR B O 1
ATOM 2445 N N . VAL B 1 138 ? -7.008 -15.273 -9.438 1 97.5 138 VAL B N 1
ATOM 2446 C CA . VAL B 1 138 ? -6.391 -16.438 -10.055 1 97.5 138 VAL B CA 1
ATOM 2447 C C . VAL B 1 138 ? -7.43 -17.203 -10.875 1 97.5 138 VAL B C 1
ATOM 2449 O O . VAL B 1 138 ? -8.531 -17.469 -10.391 1 97.5 138 VAL B O 1
ATOM 2452 N N . THR B 1 139 ? -7.074 -17.469 -12.086 1 95.69 139 THR B N 1
ATOM 2453 C CA . THR B 1 139 ? -7.949 -18.234 -12.977 1 95.69 139 THR B CA 1
ATOM 2454 C C . THR B 1 139 ? -7.16 -19.312 -13.719 1 95.69 139 THR B C 1
ATOM 2456 O O . THR B 1 139 ? -5.93 -19.375 -13.617 1 95.69 139 THR B O 1
ATOM 2459 N N . LYS B 1 140 ? -7.961 -20.156 -14.344 1 92.06 140 LYS B N 1
ATOM 2460 C CA . LYS B 1 140 ? -7.328 -21.203 -15.133 1 92.06 140 LYS B CA 1
ATOM 2461 C C . LYS B 1 140 ? -7.25 -20.812 -16.609 1 92.06 140 LYS B C 1
ATOM 2463 O O . LYS B 1 140 ? -8.242 -20.359 -17.188 1 92.06 140 LYS B O 1
ATOM 2468 N N . GLN B 1 141 ? -6.102 -20.797 -17.125 1 89.25 141 GLN B N 1
ATOM 2469 C CA . GLN B 1 141 ? -5.832 -20.641 -18.562 1 89.25 141 GLN B CA 1
ATOM 2470 C C . GLN B 1 141 ? -5.238 -21.922 -19.141 1 89.25 141 GLN B C 1
ATOM 2472 O O . GLN B 1 141 ? -4.059 -22.203 -18.953 1 89.25 141 GLN B O 1
ATOM 2477 N N . GLU B 1 142 ? -6.215 -22.672 -19.828 1 84.25 142 GLU B N 1
ATOM 2478 C CA . GLU B 1 142 ? -5.867 -24.016 -20.281 1 84.25 142 GLU B CA 1
ATOM 2479 C C . GLU B 1 142 ? -5.57 -24.938 -19.109 1 84.25 142 GLU B C 1
ATOM 2481 O O . GLU B 1 142 ? -6.469 -25.281 -18.328 1 84.25 142 GLU B O 1
ATOM 2486 N N . LYS B 1 143 ? -4.25 -25.266 -18.828 1 83.69 143 LYS B N 1
ATOM 2487 C CA . LYS B 1 143 ? -3.936 -26.203 -17.766 1 83.69 143 LYS B CA 1
ATOM 2488 C C . LYS B 1 143 ? -3.178 -25.516 -16.625 1 83.69 143 LYS B C 1
ATOM 2490 O O . LYS B 1 143 ? -2.885 -26.125 -15.602 1 83.69 143 LYS B O 1
ATOM 2495 N N . ASP B 1 144 ? -3.037 -24.219 -16.859 1 90.88 144 ASP B N 1
ATOM 2496 C CA . ASP B 1 144 ? -2.189 -23.547 -15.891 1 90.88 144 ASP B CA 1
ATOM 2497 C C . ASP B 1 144 ? -2.984 -22.5 -15.109 1 90.88 144 ASP B C 1
ATOM 2499 O O . ASP B 1 144 ? -3.846 -21.812 -15.664 1 90.88 144 ASP B O 1
ATOM 2503 N N . TRP B 1 145 ? -2.721 -22.453 -13.844 1 94.12 145 TRP B N 1
ATOM 2504 C CA . TRP B 1 145 ? -3.252 -21.359 -13.023 1 94.12 145 TRP B CA 1
ATOM 2505 C C . TRP B 1 145 ? -2.436 -20.094 -13.203 1 94.12 145 TRP B C 1
ATOM 2507 O O . TRP B 1 145 ? -1.205 -20.125 -13.133 1 94.12 145 TRP B O 1
ATOM 2517 N N . VAL B 1 146 ? -3.156 -18.969 -13.469 1 96.62 146 VAL B N 1
ATOM 2518 C CA . VAL B 1 146 ? -2.469 -17.719 -13.766 1 96.62 146 VAL B CA 1
ATOM 2519 C C . VAL B 1 146 ? -3.105 -16.578 -12.977 1 96.62 146 VAL B C 1
ATOM 2521 O O . VAL B 1 146 ? -4.254 -16.688 -12.547 1 96.62 146 VAL B O 1
ATOM 2524 N N . ILE B 1 147 ? -2.383 -15.531 -12.883 1 97.69 147 ILE B N 1
ATOM 2525 C CA . ILE B 1 147 ? -2.744 -14.43 -11.992 1 97.69 147 ILE B CA 1
ATOM 2526 C C . ILE B 1 147 ? -3.186 -13.227 -12.828 1 97.69 147 ILE B C 1
ATOM 2528 O O . ILE B 1 147 ? -2.602 -12.938 -13.875 1 97.69 147 ILE B O 1
ATOM 2532 N N . LEU B 1 148 ? -4.1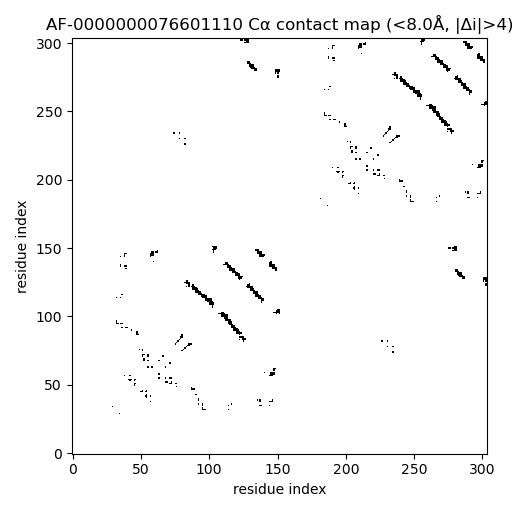99 -12.531 -12.281 1 96.56 148 LEU B N 1
ATOM 2533 C CA . LEU B 1 148 ? -4.68 -11.266 -12.828 1 96.56 148 LEU B CA 1
ATOM 2534 C C . LEU B 1 148 ? -4.91 -10.25 -11.719 1 96.56 148 LEU B C 1
ATOM 2536 O O . LEU B 1 148 ? -5.07 -10.617 -10.547 1 96.56 148 LEU B O 1
ATOM 2540 N N . TRP B 1 149 ? -4.906 -9.039 -12.164 1 96.44 149 TRP B N 1
ATOM 2541 C CA . TRP B 1 149 ? -5.277 -7.945 -11.273 1 96.44 149 TRP B CA 1
ATOM 2542 C C . TRP B 1 149 ? -6.566 -7.277 -11.742 1 96.44 149 TRP B C 1
ATOM 2544 O O . TRP B 1 149 ? -7.02 -7.508 -12.867 1 96.44 149 TRP B O 1
ATOM 2554 N N . ASP B 1 150 ? -7.141 -6.535 -10.812 1 93.81 150 ASP B N 1
ATOM 2555 C CA . ASP B 1 150 ? -8.438 -5.906 -11.039 1 93.81 150 ASP B CA 1
ATOM 2556 C C . ASP B 1 150 ? -8.273 -4.477 -11.547 1 93.81 150 ASP B C 1
ATOM 2558 O O . ASP B 1 150 ? -7.738 -3.619 -10.844 1 93.81 150 ASP B O 1
ATOM 2562 N N . TYR B 1 151 ? -8.789 -4.207 -12.758 1 93.38 151 TYR B N 1
ATOM 2563 C CA . TYR B 1 151 ? -8.672 -2.873 -13.336 1 93.38 151 TYR B CA 1
ATOM 2564 C C . TYR B 1 151 ? -10.039 -2.227 -13.492 1 93.38 151 TYR B C 1
ATOM 2566 O O . TYR B 1 151 ? -10.211 -1.318 -14.312 1 93.38 151 TYR B O 1
ATOM 2574 N N . LYS B 1 152 ? -10.945 -2.805 -12.711 1 87.06 152 LYS B N 1
ATOM 2575 C CA . LYS B 1 152 ? -12.266 -2.182 -12.734 1 87.06 152 LYS B CA 1
ATOM 2576 C C . LYS B 1 152 ? -12.289 -0.917 -11.883 1 87.06 152 LYS B C 1
ATOM 2578 O O . LYS B 1 152 ? -11.508 -0.783 -10.93 1 87.06 152 LYS B O 1
#